Protein AF-F1A4X8-F1 (afdb_monomer)

Organism: Dictyostelium purpureum (NCBI:txid5786)

Structure (mmCIF, N/CA/C/O backbone):
data_AF-F1A4X8-F1
#
_entry.id   AF-F1A4X8-F1
#
loop_
_atom_site.group_PDB
_atom_site.id
_atom_site.type_symbol
_atom_site.label_atom_id
_atom_site.label_alt_id
_atom_site.label_comp_id
_atom_site.label_asym_id
_atom_site.label_entity_id
_atom_site.label_seq_id
_atom_site.pdbx_PDB_ins_code
_atom_site.Cartn_x
_atom_site.Cartn_y
_atom_site.Cartn_z
_atom_site.occupancy
_atom_site.B_iso_or_equiv
_atom_site.auth_seq_id
_atom_site.auth_comp_id
_atom_site.auth_asym_id
_atom_site.auth_atom_id
_atom_site.pdbx_PDB_model_num
ATOM 1 N N . MET A 1 1 ? 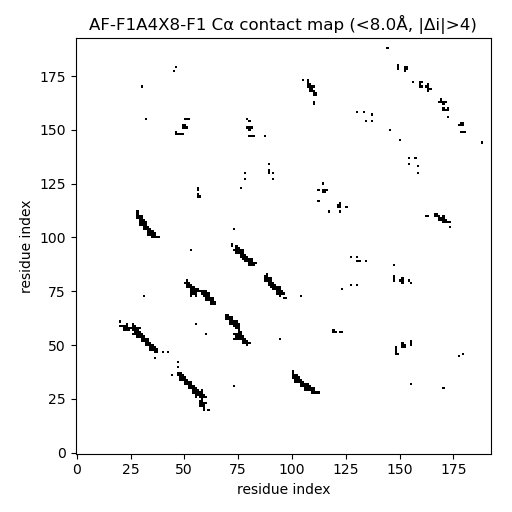-20.031 -41.071 -43.855 1.00 39.56 1 MET A N 1
ATOM 2 C CA . MET A 1 1 ? -18.589 -40.733 -43.807 1.00 39.56 1 MET A CA 1
ATOM 3 C C . MET A 1 1 ? -18.421 -39.437 -44.591 1.00 39.56 1 MET A C 1
ATOM 5 O O . MET A 1 1 ? -18.892 -39.411 -45.712 1.00 39.56 1 MET A O 1
ATOM 9 N N . GLY A 1 2 ? -17.893 -38.325 -44.091 1.00 37.19 2 GLY A N 1
ATOM 10 C CA . GLY A 1 2 ? -17.304 -38.017 -42.794 1.00 37.19 2 GLY A CA 1
ATOM 11 C C . GLY A 1 2 ? -17.462 -36.522 -42.481 1.00 37.19 2 GLY A C 1
ATOM 12 O O . GLY A 1 2 ? -17.733 -35.714 -43.367 1.00 37.19 2 GLY A O 1
ATOM 13 N N . CYS A 1 3 ? -17.336 -36.195 -41.197 1.00 32.25 3 CYS A N 1
ATOM 14 C CA . CYS A 1 3 ? -17.294 -34.837 -40.674 1.00 32.25 3 CYS A CA 1
ATOM 15 C C . CYS A 1 3 ? -16.085 -34.064 -41.217 1.00 32.25 3 CYS A C 1
ATOM 17 O O . CYS A 1 3 ? -14.983 -34.605 -41.272 1.00 32.25 3 CYS A O 1
ATOM 19 N N . SER A 1 4 ? -16.265 -32.771 -41.471 1.00 35.88 4 SER A N 1
ATOM 20 C CA . SER A 1 4 ? -15.205 -31.788 -41.255 1.00 35.88 4 SER A CA 1
ATOM 21 C C . SER A 1 4 ? -15.842 -30.517 -40.707 1.00 35.88 4 SER A C 1
ATOM 23 O O . SER A 1 4 ? -16.569 -29.814 -41.403 1.00 35.88 4 SER A O 1
ATOM 25 N N . ILE A 1 5 ? -15.634 -30.295 -39.412 1.00 39.47 5 ILE A N 1
ATOM 26 C CA . ILE A 1 5 ? -15.924 -29.039 -38.729 1.00 39.47 5 ILE A CA 1
ATOM 27 C C . ILE A 1 5 ? -14.615 -28.259 -38.801 1.00 39.47 5 ILE A C 1
ATOM 29 O O . ILE A 1 5 ? -13.649 -28.617 -38.128 1.00 39.47 5 ILE A O 1
ATOM 33 N N . SER A 1 6 ? -14.558 -27.230 -39.643 1.00 42.34 6 SER A N 1
ATOM 34 C CA . SER A 1 6 ? -13.449 -26.278 -39.640 1.00 42.34 6 SER A CA 1
ATOM 35 C C . SER A 1 6 ? -13.623 -25.323 -38.461 1.00 42.34 6 SER A C 1
ATOM 37 O O . SER A 1 6 ? -14.590 -24.565 -38.389 1.00 42.34 6 SER A O 1
ATOM 39 N N . SER A 1 7 ? -12.693 -25.412 -37.523 1.00 41.34 7 SER A N 1
ATOM 40 C CA . SER A 1 7 ? -12.651 -24.698 -36.256 1.00 41.34 7 SER A CA 1
ATOM 41 C C . SER A 1 7 ? -11.840 -23.393 -36.341 1.00 41.34 7 SER A C 1
ATOM 43 O O . SER A 1 7 ? -10.749 -23.420 -36.901 1.00 41.34 7 SER A O 1
ATOM 45 N N . VAL A 1 8 ? -12.330 -22.357 -35.633 1.00 37.66 8 VAL A N 1
ATOM 46 C CA . VAL A 1 8 ? -11.643 -21.157 -35.065 1.00 37.66 8 VAL A CA 1
ATOM 47 C C . VAL A 1 8 ? -11.075 -20.159 -36.106 1.00 37.66 8 VAL A C 1
ATOM 49 O O . VAL A 1 8 ? -10.430 -20.549 -37.062 1.00 37.66 8 VAL A O 1
ATOM 52 N N . SER A 1 9 ? -11.282 -18.839 -36.026 1.00 34.50 9 SER A N 1
ATOM 53 C CA . SER A 1 9 ? -11.231 -17.974 -34.841 1.00 34.50 9 SER A CA 1
ATOM 54 C C . SER A 1 9 ? -12.085 -16.701 -34.980 1.00 34.50 9 SER A C 1
ATOM 56 O O . SER A 1 9 ? -12.084 -16.105 -36.058 1.00 34.50 9 SER A O 1
ATOM 58 N N . PRO A 1 10 ? -12.768 -16.232 -33.915 1.00 37.81 10 PRO A N 1
ATOM 59 C CA . PRO A 1 10 ? -13.271 -14.866 -33.857 1.00 37.81 10 PRO A CA 1
ATOM 60 C C . PRO A 1 10 ? -12.080 -13.910 -33.750 1.00 37.81 10 PRO A C 1
ATOM 62 O O . PRO A 1 10 ? -11.275 -13.991 -32.821 1.00 37.81 10 PRO A O 1
ATOM 65 N N . ALA A 1 11 ? -11.954 -13.030 -34.737 1.00 40.38 11 ALA A N 1
ATOM 66 C CA . ALA A 1 11 ? -10.938 -11.998 -34.769 1.00 40.38 11 ALA A CA 1
ATOM 67 C C . ALA A 1 11 ? -11.042 -11.097 -33.528 1.00 40.38 11 ALA A C 1
ATOM 69 O O . ALA A 1 11 ? -12.085 -10.505 -33.270 1.00 40.38 11 ALA A O 1
ATOM 70 N N . PHE A 1 12 ? -9.924 -11.056 -32.803 1.00 34.75 12 PHE A N 1
ATOM 71 C CA . PHE A 1 12 ? -9.356 -9.918 -32.092 1.00 34.75 12 PHE A CA 1
ATOM 72 C C . PHE A 1 12 ? -10.319 -9.076 -31.248 1.00 34.75 12 PHE A C 1
ATOM 74 O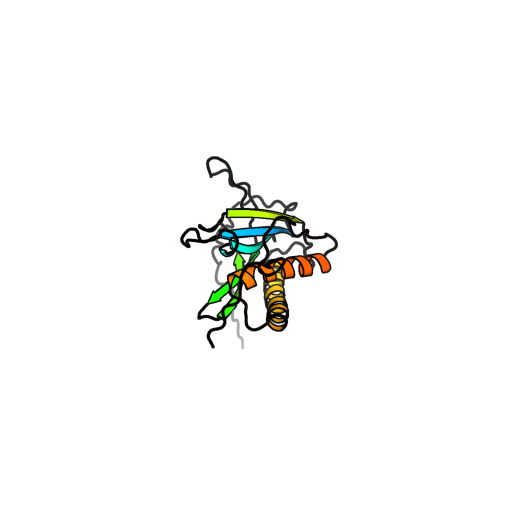 O . PHE A 1 12 ? -11.007 -8.185 -31.734 1.00 34.75 12 PHE A O 1
ATOM 81 N N . PHE A 1 13 ? -10.226 -9.277 -29.930 1.00 31.42 13 PHE A N 1
ATOM 82 C CA . PHE A 1 13 ? -10.271 -8.156 -28.999 1.00 31.42 13 PHE A CA 1
ATOM 83 C C . PHE A 1 13 ? -9.365 -7.061 -29.569 1.00 31.42 13 PHE A C 1
ATOM 85 O O . PHE A 1 13 ? -8.154 -7.272 -29.664 1.00 31.42 13 PHE A O 1
ATOM 92 N N . GLU A 1 14 ? -9.935 -5.937 -29.999 1.00 34.00 14 GLU A N 1
ATOM 93 C CA . GLU A 1 14 ? -9.144 -4.731 -30.204 1.00 34.00 14 GLU A CA 1
ATOM 94 C C . GLU A 1 14 ? -8.482 -4.440 -28.861 1.00 34.00 14 GLU A C 1
ATOM 96 O O . GLU A 1 14 ? -9.133 -4.118 -27.866 1.00 34.00 14 GLU A O 1
ATOM 101 N N . THR A 1 15 ? -7.180 -4.701 -28.810 1.00 38.06 15 THR A N 1
ATOM 102 C CA . THR A 1 15 ? -6.324 -4.327 -27.702 1.00 38.06 15 THR A CA 1
ATOM 103 C C . THR A 1 15 ? -6.442 -2.825 -27.572 1.00 38.06 15 THR A C 1
ATOM 105 O O . THR A 1 15 ? -5.914 -2.097 -28.410 1.00 38.06 15 THR A O 1
ATOM 108 N N . THR A 1 16 ? -7.142 -2.362 -26.540 1.00 33.28 16 THR A N 1
ATOM 109 C CA . THR A 1 16 ? -6.956 -1.010 -26.029 1.00 33.28 16 THR A CA 1
ATOM 110 C C . THR A 1 16 ? -5.450 -0.833 -25.871 1.00 33.28 16 THR A C 1
ATOM 112 O O . THR A 1 16 ? -4.841 -1.557 -25.079 1.00 33.28 16 THR A O 1
ATOM 115 N N . GLU A 1 17 ? -4.832 0.014 -26.699 1.00 31.20 17 GLU A N 1
ATOM 116 C CA . GLU A 1 17 ? -3.393 0.248 -26.628 1.00 31.20 17 GLU A CA 1
ATOM 117 C C . GLU A 1 17 ? -3.061 0.636 -25.188 1.00 31.20 17 GLU A C 1
ATOM 119 O O . GLU A 1 17 ? -3.637 1.579 -24.636 1.00 31.20 17 GLU A O 1
ATOM 124 N N . CYS A 1 18 ? -2.181 -0.147 -24.553 1.00 32.81 18 CYS A N 1
ATOM 125 C CA . CYS A 1 18 ? -1.627 0.237 -23.265 1.00 32.81 18 CYS A CA 1
ATOM 126 C C . CYS A 1 18 ? -1.051 1.645 -23.437 1.00 32.81 18 CYS A C 1
ATOM 128 O O . CYS A 1 18 ? -0.320 1.865 -24.409 1.00 32.81 18 CYS A O 1
ATOM 130 N N . PRO A 1 19 ? -1.346 2.592 -22.529 1.00 36.84 19 PRO A N 1
ATOM 131 C CA . PRO A 1 19 ? -0.685 3.882 -22.573 1.00 36.84 19 PRO A CA 1
ATOM 132 C C . PRO A 1 19 ? 0.822 3.635 -22.632 1.00 36.84 19 PRO A C 1
ATOM 134 O O . PRO A 1 19 ? 1.336 2.754 -21.940 1.00 36.84 19 PRO A O 1
ATOM 137 N N . SER A 1 20 ? 1.514 4.395 -23.480 1.00 38.28 20 SER A N 1
ATOM 138 C CA . SER A 1 20 ? 2.969 4.403 -23.634 1.00 38.28 20 SER A CA 1
ATOM 139 C C . SER A 1 20 ? 3.635 4.965 -22.371 1.00 38.28 20 SER A C 1
ATOM 141 O O . SER A 1 20 ? 4.317 5.986 -22.402 1.00 38.28 20 SER A O 1
ATOM 143 N N . ALA A 1 21 ? 3.362 4.356 -21.220 1.00 50.91 21 ALA A N 1
ATOM 144 C CA . ALA A 1 21 ? 4.064 4.612 -19.986 1.00 50.91 21 ALA A CA 1
ATOM 145 C C . ALA A 1 21 ? 5.467 4.032 -20.159 1.00 50.91 21 ALA A C 1
ATOM 147 O O . ALA A 1 21 ? 5.636 2.873 -20.539 1.00 50.91 21 ALA A O 1
ATOM 148 N N . VAL A 1 22 ? 6.482 4.861 -19.932 1.00 54.34 22 VAL A N 1
ATOM 149 C CA . VAL A 1 22 ? 7.870 4.406 -19.890 1.00 54.34 22 VAL A CA 1
ATOM 150 C C . VAL A 1 22 ? 7.977 3.413 -18.737 1.00 54.34 22 VAL A C 1
ATOM 152 O O . VAL A 1 22 ? 7.963 3.817 -17.577 1.00 54.34 22 VAL A O 1
ATOM 155 N N . ILE A 1 23 ? 8.049 2.122 -19.062 1.00 66.00 23 ILE A N 1
ATOM 156 C CA . ILE A 1 23 ? 8.332 1.063 -18.095 1.00 66.00 23 ILE A CA 1
ATOM 157 C C . ILE A 1 23 ? 9.745 1.304 -17.568 1.00 66.00 23 ILE A C 1
ATOM 159 O O . ILE A 1 23 ? 10.721 1.209 -18.317 1.00 66.00 23 ILE A O 1
ATOM 163 N N . ASN A 1 24 ? 9.860 1.641 -16.286 1.00 75.12 24 ASN A N 1
ATOM 164 C CA . ASN A 1 24 ? 11.138 1.723 -15.600 1.00 75.12 24 ASN A CA 1
ATOM 165 C C . ASN A 1 24 ? 11.304 0.508 -14.681 1.00 75.12 24 ASN A C 1
ATOM 167 O O . ASN A 1 24 ? 10.866 0.525 -13.533 1.00 75.12 24 ASN A O 1
ATOM 171 N N . ASN A 1 25 ? 12.004 -0.516 -15.171 1.00 79.94 25 ASN A N 1
ATOM 172 C CA . ASN A 1 25 ? 12.283 -1.750 -14.424 1.00 79.94 25 ASN A CA 1
ATOM 173 C C . ASN A 1 25 ? 13.004 -1.506 -13.080 1.00 79.94 25 ASN A C 1
ATOM 175 O O . ASN A 1 25 ? 12.943 -2.345 -12.185 1.00 79.94 25 ASN A O 1
ATOM 179 N N . GLU A 1 26 ? 13.677 -0.365 -12.892 1.00 84.75 26 GLU A N 1
ATOM 180 C CA . GLU A 1 26 ? 14.279 -0.022 -11.597 1.00 84.75 26 GLU A CA 1
ATOM 181 C C . GLU A 1 26 ? 13.223 0.233 -10.517 1.00 84.75 26 GLU A C 1
ATOM 183 O O . GLU A 1 26 ? 13.498 -0.019 -9.344 1.00 84.75 26 GLU A O 1
ATOM 188 N N . LYS A 1 27 ? 12.018 0.663 -10.908 1.00 85.50 27 LYS A N 1
ATOM 189 C CA . LYS A 1 27 ? 10.889 0.935 -10.008 1.00 85.50 27 LYS A CA 1
ATOM 190 C C . LYS A 1 27 ? 9.990 -0.273 -9.770 1.00 85.50 27 LYS A C 1
ATOM 192 O O . LYS A 1 27 ? 9.184 -0.256 -8.847 1.00 85.50 27 LYS A O 1
ATOM 197 N N . GLU A 1 28 ? 10.120 -1.321 -10.584 1.00 90.00 28 GLU A N 1
ATOM 198 C CA . GLU A 1 28 ? 9.370 -2.566 -10.411 1.00 90.00 28 GLU A CA 1
ATOM 199 C C . GLU A 1 28 ? 9.620 -3.134 -9.006 1.00 90.00 28 GLU A C 1
ATOM 201 O O . GLU A 1 28 ? 10.740 -3.528 -8.702 1.00 90.00 28 GLU A O 1
ATOM 206 N N . GLY A 1 29 ? 8.592 -3.191 -8.164 1.00 90.19 29 GLY A N 1
ATOM 207 C CA . GLY A 1 29 ? 8.637 -3.652 -6.778 1.00 90.19 29 GLY A CA 1
ATOM 208 C C . GLY A 1 29 ? 8.761 -2.553 -5.735 1.00 90.19 29 GLY A C 1
ATOM 209 O O . GLY A 1 29 ? 8.742 -2.865 -4.544 1.00 90.19 29 GLY A O 1
ATOM 210 N N . ASP A 1 30 ? 8.872 -1.286 -6.134 1.00 93.62 30 ASP A N 1
ATOM 211 C CA . ASP A 1 30 ? 8.853 -0.181 -5.182 1.00 93.62 30 ASP A CA 1
ATOM 212 C C . ASP A 1 30 ? 7.527 -0.158 -4.417 1.00 93.62 30 ASP A C 1
ATOM 214 O O . ASP A 1 30 ? 6.441 -0.315 -4.984 1.00 93.62 30 ASP A O 1
ATOM 218 N N . VAL A 1 31 ? 7.628 0.050 -3.105 1.00 94.25 31 VAL A N 1
ATOM 219 C CA . VAL A 1 31 ? 6.484 0.091 -2.197 1.00 94.25 31 VAL A CA 1
ATOM 220 C C . VAL A 1 31 ? 6.331 1.493 -1.639 1.00 94.25 31 VAL A C 1
ATOM 222 O O . VAL A 1 31 ? 7.239 2.037 -1.009 1.00 94.25 31 VAL A O 1
ATOM 225 N N . TYR A 1 32 ? 5.145 2.056 -1.811 1.00 95.00 32 TYR A N 1
ATOM 226 C CA . TYR A 1 32 ? 4.798 3.400 -1.386 1.00 95.00 32 TYR A CA 1
ATOM 227 C C . TYR A 1 32 ? 3.685 3.354 -0.344 1.00 95.00 32 TYR A C 1
ATOM 229 O O . TYR A 1 32 ? 2.692 2.648 -0.507 1.00 95.00 32 TYR A O 1
ATOM 237 N N . LEU A 1 33 ? 3.821 4.150 0.711 1.00 94.25 33 LEU A N 1
ATOM 238 C CA . LEU A 1 33 ? 2.714 4.484 1.600 1.00 94.25 33 LEU A CA 1
ATOM 239 C C . LEU A 1 33 ? 2.037 5.744 1.073 1.00 94.25 33 LEU A C 1
ATOM 241 O O . LEU A 1 33 ? 2.682 6.791 1.005 1.00 94.25 33 LEU A O 1
ATOM 245 N N . MET A 1 34 ? 0.754 5.655 0.742 1.00 93.56 34 MET A N 1
ATOM 246 C CA . MET A 1 34 ? -0.060 6.812 0.371 1.00 93.56 34 MET A CA 1
ATOM 247 C C . MET A 1 34 ? -0.849 7.297 1.575 1.00 93.56 34 MET A C 1
ATOM 249 O O . MET A 1 34 ? -1.446 6.494 2.296 1.00 93.56 34 MET A O 1
ATOM 253 N N . VAL A 1 35 ? -0.901 8.614 1.736 1.00 91.31 35 VAL A N 1
ATOM 254 C CA . VAL A 1 35 ? -1.690 9.286 2.762 1.00 91.31 35 VAL A CA 1
ATOM 255 C C . VAL A 1 35 ? -2.791 10.090 2.090 1.00 91.31 35 VAL A C 1
ATOM 257 O O . VAL A 1 35 ? -2.525 11.000 1.300 1.00 91.31 35 VAL A O 1
ATOM 260 N N . TYR A 1 36 ? -4.026 9.764 2.444 1.00 88.38 36 TYR A N 1
ATOM 261 C CA . TYR A 1 36 ? -5.218 10.511 2.074 1.00 88.38 36 TYR A CA 1
ATOM 262 C C . TYR A 1 36 ? -5.797 11.180 3.315 1.00 88.38 36 TYR A C 1
ATOM 264 O O . TYR A 1 36 ? -5.691 10.605 4.392 1.00 88.38 36 TYR A O 1
ATOM 272 N N . ALA A 1 37 ? -6.448 12.333 3.193 1.00 83.31 37 ALA A N 1
ATOM 273 C CA . ALA A 1 37 ? -7.295 12.844 4.270 1.00 83.31 37 ALA A CA 1
ATOM 274 C C . ALA A 1 37 ? -8.571 13.472 3.730 1.00 83.31 37 ALA A C 1
ATOM 276 O O . ALA A 1 37 ? -8.568 14.121 2.682 1.00 83.31 37 ALA A O 1
ATOM 277 N N . ASP A 1 38 ? -9.649 13.301 4.486 1.00 71.25 38 ASP A N 1
ATOM 278 C CA . ASP A 1 38 ? -10.909 13.971 4.203 1.00 71.25 38 ASP A CA 1
ATOM 279 C C . ASP A 1 38 ? -10.870 15.396 4.765 1.00 71.25 38 ASP A C 1
ATOM 281 O O . ASP A 1 38 ? -10.971 15.616 5.972 1.00 71.25 38 ASP A O 1
ATOM 285 N N . THR A 1 39 ? -10.704 16.375 3.877 1.00 62.84 39 THR A N 1
ATOM 286 C CA . THR A 1 39 ? -10.638 17.799 4.230 1.00 62.84 39 THR A CA 1
ATOM 287 C C . THR A 1 39 ? -11.984 18.381 4.662 1.00 62.84 39 THR A C 1
ATOM 289 O O . THR A 1 39 ? -12.027 19.520 5.125 1.00 62.84 39 THR A O 1
ATOM 292 N N . ASN A 1 40 ? -13.082 17.628 4.535 1.00 62.41 40 ASN A N 1
ATOM 293 C CA . ASN A 1 40 ? -14.423 18.103 4.878 1.00 62.41 40 ASN A CA 1
ATOM 294 C C . ASN A 1 40 ? -14.788 17.883 6.353 1.00 62.41 40 ASN A C 1
ATOM 296 O O . ASN A 1 40 ? -15.857 18.315 6.790 1.00 62.41 40 ASN A O 1
ATOM 300 N N . LEU A 1 41 ? -13.933 17.217 7.133 1.00 57.06 41 LEU A N 1
ATOM 301 C CA . LEU A 1 41 ? -14.187 16.949 8.544 1.00 57.06 41 LEU A CA 1
ATOM 302 C C . LEU A 1 41 ? -13.484 17.997 9.430 1.00 57.06 41 LEU A C 1
ATOM 304 O O . LEU A 1 41 ? -12.267 18.154 9.354 1.00 57.06 41 LEU A O 1
ATOM 308 N N . PRO A 1 42 ? -14.195 18.710 10.323 1.00 46.50 42 PRO A N 1
ATOM 309 C CA . PRO A 1 42 ? -13.550 19.548 11.332 1.00 46.50 42 PRO A CA 1
ATOM 310 C C . PRO A 1 42 ? -12.923 18.667 12.429 1.00 46.50 42 PRO A C 1
ATOM 312 O O . PRO A 1 42 ? -13.603 17.810 12.992 1.00 46.50 42 PRO A O 1
ATOM 315 N N . GLY A 1 43 ? -11.638 18.856 12.751 1.00 58.41 43 GLY A N 1
ATOM 316 C CA . GLY A 1 43 ? -10.963 18.097 13.815 1.00 58.41 43 GLY A CA 1
ATOM 317 C C . GLY A 1 43 ? -9.447 17.967 13.647 1.00 58.41 43 GLY A C 1
ATOM 318 O O . GLY A 1 43 ? -8.854 18.603 12.779 1.00 58.41 43 GLY A O 1
ATOM 319 N N . ASP A 1 44 ? -8.820 17.151 14.503 1.00 61.81 44 ASP A N 1
ATOM 320 C CA . ASP A 1 44 ? -7.394 16.824 14.400 1.00 61.81 44 ASP A CA 1
ATOM 321 C C . ASP A 1 44 ? -7.116 16.093 13.079 1.00 61.81 44 ASP A C 1
ATOM 323 O O . ASP A 1 44 ? -7.547 14.958 12.857 1.00 61.81 44 ASP A O 1
ATOM 327 N N . THR A 1 45 ? -6.373 16.773 12.208 1.00 63.69 45 THR A N 1
ATOM 328 C CA . THR A 1 45 ? -6.017 16.332 10.854 1.00 63.69 45 THR A CA 1
ATOM 329 C C . THR A 1 45 ? -5.400 14.934 10.791 1.00 63.69 45 THR A C 1
ATOM 331 O O . THR A 1 45 ? -5.517 14.280 9.760 1.00 63.69 45 THR A O 1
ATOM 334 N N . LYS A 1 46 ? -4.769 14.439 11.868 1.00 68.62 46 LYS A N 1
ATOM 335 C CA . LYS A 1 46 ? -4.073 13.139 11.867 1.00 68.62 46 LYS A CA 1
ATOM 336 C C . LYS A 1 46 ? -5.012 11.938 11.960 1.00 68.62 46 LYS A C 1
ATOM 338 O O . LYS A 1 46 ? -4.772 10.927 11.308 1.00 68.62 46 LYS A O 1
ATOM 343 N N . LEU A 1 47 ? -6.101 12.044 12.723 1.00 68.69 47 LEU A N 1
ATOM 344 C CA . LEU A 1 47 ? -7.116 10.983 12.838 1.00 68.69 47 LEU A CA 1
ATOM 345 C C . LEU A 1 47 ? -8.012 10.880 11.596 1.00 68.69 47 LEU A C 1
ATOM 347 O O . LEU A 1 47 ? -8.705 9.882 11.411 1.00 68.69 47 LEU A O 1
ATOM 351 N N . GLN A 1 48 ? -8.003 11.914 10.757 1.00 74.62 48 GLN A N 1
ATOM 352 C CA . GLN A 1 48 ? -8.740 11.971 9.495 1.00 74.62 48 GLN A CA 1
ATOM 353 C C . GLN A 1 48 ? -7.942 11.404 8.320 1.00 74.62 48 GLN A C 1
ATOM 355 O O . GLN A 1 48 ? -8.466 11.316 7.205 1.00 74.62 48 GLN A O 1
ATOM 360 N N . GLN A 1 49 ? -6.680 11.040 8.556 1.00 84.31 49 GLN A N 1
ATOM 361 C CA . GLN A 1 49 ? -5.881 10.388 7.543 1.00 84.31 49 GLN A CA 1
ATOM 362 C C . GLN A 1 49 ? -6.358 8.950 7.317 1.00 84.31 49 GLN A C 1
ATOM 364 O O . GLN A 1 49 ? -6.928 8.303 8.192 1.00 84.31 49 GLN A O 1
A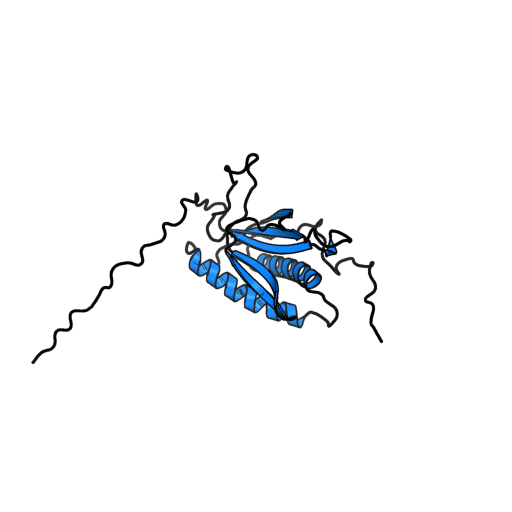TOM 369 N N . ASN A 1 50 ? -6.150 8.471 6.099 1.00 87.19 50 ASN A N 1
ATOM 370 C CA . ASN A 1 50 ? -6.320 7.087 5.700 1.00 87.19 50 ASN A CA 1
ATOM 371 C C . ASN A 1 50 ? -5.092 6.676 4.905 1.00 87.19 50 ASN A C 1
ATOM 373 O O . ASN A 1 50 ? -4.601 7.429 4.057 1.00 87.19 50 ASN A O 1
ATOM 377 N N . TYR A 1 51 ? -4.612 5.471 5.173 1.00 91.56 51 TYR A N 1
ATOM 378 C CA . TYR A 1 51 ? -3.401 4.944 4.571 1.00 91.56 51 TYR A CA 1
ATOM 379 C C . TYR A 1 51 ? -3.719 3.820 3.591 1.00 91.56 51 TYR A C 1
ATOM 381 O O . TYR A 1 51 ? -4.613 2.995 3.811 1.00 91.56 51 TYR A O 1
ATOM 389 N N . SER A 1 52 ? -2.959 3.803 2.501 1.00 94.19 52 SER A N 1
ATOM 390 C CA . SER A 1 52 ? -2.913 2.688 1.560 1.00 94.19 52 SER A CA 1
ATOM 391 C C . SER A 1 52 ? -1.475 2.362 1.204 1.00 94.19 52 SER A C 1
ATOM 393 O O . SER A 1 52 ? -0.593 3.216 1.316 1.00 94.19 52 SER A O 1
ATOM 395 N N . ILE A 1 53 ? -1.256 1.140 0.740 1.00 95.94 53 ILE A N 1
ATOM 396 C CA . ILE A 1 53 ? 0.024 0.700 0.201 1.00 95.94 53 ILE A CA 1
ATOM 397 C C . ILE A 1 53 ? -0.109 0.575 -1.307 1.00 95.94 53 ILE A C 1
ATOM 399 O O . ILE A 1 53 ? -1.007 -0.117 -1.773 1.00 95.94 53 ILE A O 1
ATOM 403 N N . VAL A 1 54 ? 0.784 1.209 -2.059 1.00 96.12 54 VAL A N 1
ATOM 404 C CA . VAL A 1 54 ? 0.908 1.019 -3.508 1.00 96.12 54 VAL A CA 1
ATOM 405 C C . VAL A 1 54 ? 2.187 0.246 -3.787 1.00 96.12 54 VAL A C 1
ATOM 407 O O . VAL A 1 54 ? 3.248 0.618 -3.294 1.00 96.12 54 VAL A O 1
ATOM 410 N N . ILE A 1 55 ? 2.083 -0.827 -4.565 1.00 94.94 55 ILE A N 1
ATOM 411 C CA . ILE A 1 55 ? 3.223 -1.621 -5.031 1.00 94.94 55 ILE A CA 1
ATOM 412 C C . ILE A 1 55 ? 3.3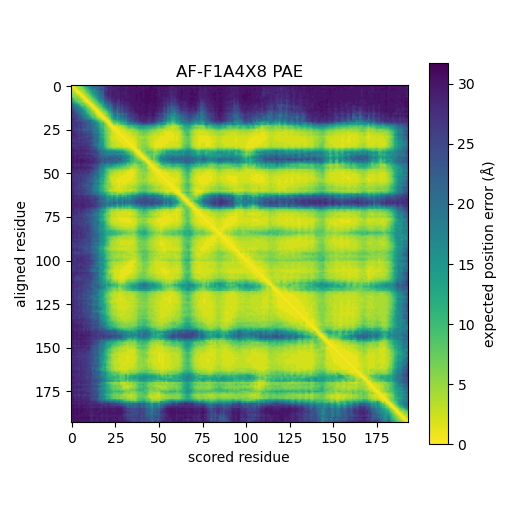13 -1.465 -6.544 1.00 94.94 55 ILE A C 1
ATOM 414 O O . ILE A 1 55 ? 2.371 -1.825 -7.256 1.00 94.94 55 ILE A O 1
ATOM 418 N N . ASP A 1 56 ? 4.437 -0.949 -7.032 1.00 94.00 56 ASP A N 1
ATOM 419 C CA . ASP A 1 56 ? 4.664 -0.758 -8.461 1.00 94.00 56 ASP A CA 1
ATOM 420 C C . ASP A 1 56 ? 5.050 -2.075 -9.138 1.00 94.00 56 ASP A C 1
ATOM 422 O O . ASP A 1 56 ? 6.217 -2.422 -9.259 1.00 94.00 56 ASP A O 1
ATOM 426 N N . VAL A 1 57 ? 4.057 -2.842 -9.576 1.00 92.25 57 VAL A N 1
ATOM 427 C CA . VAL A 1 57 ? 4.272 -4.181 -10.150 1.00 92.25 57 VAL A CA 1
ATOM 428 C C . VAL A 1 57 ? 4.895 -4.182 -11.549 1.00 92.25 57 VAL A C 1
ATOM 430 O O . VAL A 1 57 ? 5.264 -5.244 -12.041 1.00 92.25 57 VAL A O 1
ATOM 433 N N . ALA A 1 58 ? 4.964 -3.028 -12.216 1.00 90.12 58 ALA A N 1
ATOM 434 C CA . ALA A 1 58 ? 5.351 -2.926 -13.624 1.00 90.12 58 ALA A CA 1
ATOM 435 C C . ALA A 1 58 ? 6.352 -1.794 -13.909 1.00 90.12 58 ALA A C 1
ATOM 437 O O . ALA A 1 58 ? 6.661 -1.534 -15.068 1.00 90.12 58 ALA A O 1
ATOM 438 N N . GLY A 1 59 ? 6.851 -1.102 -12.882 1.00 88.12 59 GLY A N 1
ATOM 439 C CA . GLY A 1 59 ? 7.733 0.052 -13.047 1.00 88.12 59 GLY A CA 1
ATOM 440 C C . GLY A 1 59 ? 7.045 1.262 -13.687 1.00 88.12 59 GLY A C 1
ATOM 441 O O . GLY A 1 59 ? 7.686 2.031 -14.403 1.00 88.12 59 GLY A O 1
ATOM 442 N N . GLU A 1 60 ? 5.735 1.407 -13.488 1.00 88.38 60 GLU A N 1
ATOM 443 C CA . GLU A 1 60 ? 4.890 2.403 -14.153 1.00 88.38 60 GLU A CA 1
ATOM 444 C C . GLU A 1 60 ? 4.821 3.739 -13.404 1.00 88.38 60 GLU A C 1
ATOM 446 O O . GLU A 1 60 ? 4.218 4.687 -13.910 1.00 88.38 60 GLU A O 1
ATOM 451 N N . SER A 1 61 ? 5.392 3.855 -12.202 1.00 88.62 61 SER A N 1
ATOM 452 C CA . SER A 1 61 ? 5.359 5.108 -11.441 1.00 88.62 61 SER A CA 1
ATOM 453 C C . SER A 1 61 ? 6.077 6.218 -12.207 1.00 88.62 61 SER A C 1
ATOM 455 O O . SER A 1 61 ? 7.251 6.095 -12.577 1.00 88.62 61 SER A O 1
ATOM 457 N N . ILE A 1 62 ? 5.401 7.344 -12.419 1.00 83.62 62 ILE A N 1
ATOM 458 C CA . ILE A 1 62 ? 5.891 8.446 -13.260 1.00 83.62 62 ILE A CA 1
ATOM 459 C C . ILE A 1 62 ? 6.089 9.723 -12.453 1.00 83.62 62 ILE A C 1
ATOM 461 O O . ILE A 1 62 ? 5.392 9.972 -11.475 1.00 83.62 62 ILE A O 1
ATOM 465 N N . ASN A 1 63 ? 7.019 10.559 -12.908 1.00 72.56 63 ASN A N 1
ATOM 466 C CA . ASN A 1 63 ? 6.936 11.990 -12.640 1.00 72.56 63 ASN A CA 1
ATOM 467 C C . ASN A 1 63 ? 5.939 12.535 -13.661 1.00 72.56 63 ASN A C 1
ATOM 469 O O . ASN A 1 63 ? 6.199 12.441 -14.860 1.00 72.56 63 ASN A O 1
ATOM 473 N N . ASP A 1 64 ? 4.778 13.003 -13.219 1.00 61.09 64 ASP A N 1
ATOM 474 C CA . ASP A 1 64 ? 3.783 13.549 -14.132 1.00 61.09 64 ASP A CA 1
ATOM 475 C C . ASP A 1 64 ? 4.288 14.884 -14.680 1.00 61.09 64 ASP A C 1
ATOM 477 O O . ASP A 1 64 ? 4.227 15.895 -13.996 1.00 61.09 64 ASP A O 1
ATOM 481 N N . HIS A 1 65 ? 4.829 14.897 -15.894 1.00 51.94 65 HIS A N 1
ATOM 482 C CA . HIS A 1 65 ? 5.339 16.116 -16.520 1.00 51.94 65 HIS A CA 1
ATOM 483 C C . HIS A 1 65 ? 4.227 17.058 -17.030 1.00 51.94 65 HIS A C 1
ATOM 485 O O . HIS A 1 65 ? 4.546 18.188 -17.399 1.00 51.94 65 HIS A O 1
ATOM 491 N N . ASP A 1 66 ? 2.953 16.639 -17.005 1.00 48.28 66 ASP A N 1
ATOM 492 C CA . ASP A 1 66 ? 1.810 17.398 -17.537 1.00 48.28 66 ASP A CA 1
ATOM 493 C C . ASP A 1 66 ? 1.081 18.243 -16.477 1.00 48.28 66 ASP A C 1
ATOM 495 O O . ASP A 1 66 ? 0.254 19.096 -16.809 1.00 48.28 66 ASP A O 1
ATOM 499 N N . THR A 1 67 ? 1.428 18.093 -15.196 1.00 49.66 67 THR A N 1
ATOM 500 C CA . THR A 1 67 ? 1.104 19.100 -14.177 1.00 49.66 67 THR A CA 1
ATOM 501 C C . THR A 1 67 ? 2.242 20.114 -14.117 1.00 49.66 67 THR A C 1
ATOM 503 O O . THR A 1 67 ? 3.413 19.743 -14.095 1.00 49.66 67 THR A O 1
ATOM 506 N N . SER A 1 68 ? 1.923 21.409 -14.090 1.00 43.91 68 SER A N 1
ATOM 507 C CA . SER A 1 68 ? 2.852 22.555 -14.179 1.00 43.91 68 SER A CA 1
ATOM 508 C C . SER A 1 68 ? 3.850 22.712 -13.003 1.00 43.91 68 SER A C 1
ATOM 510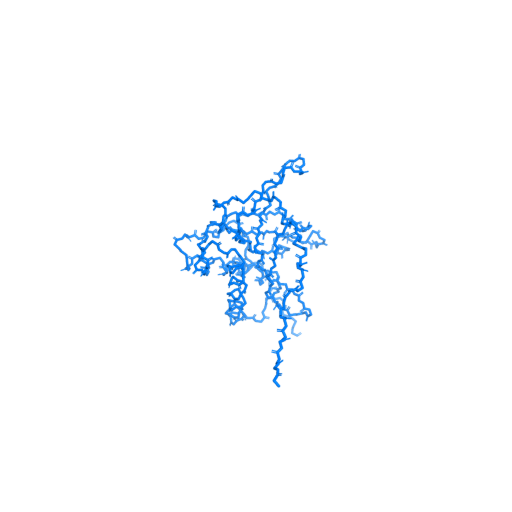 O O . SER A 1 68 ? 4.219 23.826 -12.640 1.00 43.91 68 SER A O 1
ATOM 512 N N . GLY A 1 69 ? 4.273 21.602 -12.394 1.00 52.31 69 GLY A N 1
ATOM 513 C CA . GLY A 1 69 ? 5.247 21.447 -11.311 1.00 52.31 69 GLY A CA 1
ATOM 514 C C . GLY A 1 69 ? 5.615 19.974 -11.049 1.00 52.31 69 GLY A C 1
ATOM 515 O O . GLY A 1 69 ? 5.922 19.624 -9.917 1.00 52.31 69 GLY A O 1
ATOM 516 N N . GLY A 1 70 ? 5.524 19.135 -12.086 1.00 59.44 70 GLY A N 1
ATOM 517 C CA . GLY A 1 70 ? 5.447 17.675 -12.104 1.00 59.44 70 GLY A CA 1
ATOM 518 C C . GLY A 1 70 ? 5.472 16.878 -10.800 1.00 59.44 70 GLY A C 1
ATOM 519 O O . GLY A 1 70 ? 6.530 16.552 -10.261 1.00 59.44 70 GLY A O 1
ATOM 520 N N . ALA A 1 71 ? 4.283 16.499 -10.330 1.00 70.12 71 ALA A N 1
ATOM 521 C CA . ALA A 1 71 ? 4.127 15.644 -9.162 1.00 70.12 71 ALA A CA 1
ATOM 522 C C . ALA A 1 71 ? 4.452 14.178 -9.498 1.00 70.12 71 ALA A C 1
ATOM 524 O O . ALA A 1 71 ? 4.015 13.636 -10.510 1.00 70.12 71 ALA A O 1
ATOM 525 N N . PHE A 1 72 ? 5.202 13.505 -8.628 1.00 83.38 72 PHE A N 1
ATOM 526 C CA . PHE A 1 72 ? 5.373 12.058 -8.717 1.00 83.38 72 PHE A CA 1
ATOM 527 C C . PHE A 1 72 ? 4.048 11.343 -8.427 1.00 83.38 72 PHE A C 1
ATOM 529 O O . PHE A 1 72 ? 3.382 11.637 -7.433 1.00 83.38 72 PHE A O 1
ATOM 536 N N . ILE A 1 73 ? 3.698 10.376 -9.272 1.00 86.75 73 ILE A N 1
ATOM 537 C CA . ILE A 1 73 ? 2.520 9.525 -9.127 1.00 86.75 73 ILE A CA 1
ATOM 538 C C . ILE A 1 73 ? 2.997 8.082 -8.932 1.00 86.75 73 ILE A C 1
ATOM 540 O O . ILE A 1 73 ? 3.436 7.453 -9.902 1.00 86.75 73 ILE A O 1
ATOM 544 N N . PRO A 1 74 ? 2.888 7.535 -7.707 1.00 91.06 74 PRO A N 1
ATOM 545 C CA . PRO A 1 74 ? 3.044 6.104 -7.474 1.00 91.06 74 PRO A CA 1
ATOM 546 C C . PRO A 1 74 ? 1.983 5.340 -8.271 1.00 91.06 74 PRO A C 1
ATOM 548 O O . PRO A 1 74 ? 0.792 5.584 -8.080 1.00 91.06 74 PRO A O 1
ATOM 551 N N . LYS A 1 75 ? 2.382 4.431 -9.161 1.00 91.62 75 LYS A N 1
ATOM 552 C CA . LYS A 1 75 ? 1.460 3.575 -9.924 1.00 91.62 75 LYS A CA 1
ATOM 553 C C . LYS A 1 75 ? 1.635 2.114 -9.538 1.00 91.62 75 LYS A C 1
ATOM 555 O O . LYS A 1 75 ? 2.662 1.735 -8.989 1.00 91.62 75 LYS A O 1
ATOM 560 N N . GLY A 1 76 ? 0.612 1.309 -9.810 1.00 92.88 76 GLY A N 1
ATOM 561 C CA . GLY A 1 76 ? 0.626 -0.131 -9.562 1.00 92.88 76 GLY A CA 1
ATOM 562 C C . GLY A 1 76 ? -0.604 -0.604 -8.799 1.00 92.88 76 GLY A C 1
ATOM 563 O O . GLY A 1 76 ? -1.707 -0.108 -9.026 1.00 92.88 76 GLY A O 1
ATOM 564 N N . VAL A 1 77 ? -0.429 -1.579 -7.909 1.00 94.88 77 VAL A N 1
ATOM 565 C CA . VAL A 1 77 ? -1.519 -2.157 -7.113 1.00 94.88 77 VAL A CA 1
ATOM 566 C C . VAL A 1 77 ? -1.633 -1.421 -5.787 1.00 94.88 77 VAL A C 1
ATOM 568 O O . VAL A 1 77 ? -0.730 -1.491 -4.957 1.00 94.88 77 VAL A O 1
ATOM 571 N N . GLU A 1 78 ? -2.756 -0.744 -5.574 1.00 95.94 78 GLU A N 1
ATOM 572 C CA . GLU A 1 78 ? -3.134 -0.143 -4.300 1.00 95.94 78 GLU A CA 1
ATOM 573 C C . GLU A 1 78 ? -3.909 -1.139 -3.441 1.00 95.94 78 GLU A C 1
ATOM 575 O O . GLU A 1 78 ? -4.896 -1.733 -3.883 1.00 95.94 78 GLU A O 1
ATOM 580 N N . ILE A 1 79 ? -3.487 -1.273 -2.189 1.00 95.06 79 ILE A N 1
ATOM 581 C CA . ILE A 1 79 ? -4.073 -2.135 -1.172 1.00 95.06 79 ILE A CA 1
ATOM 582 C C . ILE A 1 79 ? -4.468 -1.257 0.013 1.00 95.06 79 ILE A C 1
ATOM 584 O O . ILE A 1 79 ? -3.627 -0.578 0.608 1.00 95.06 79 ILE A O 1
ATOM 588 N N . TYR A 1 80 ? -5.749 -1.257 0.370 1.00 92.38 80 TYR A N 1
ATOM 589 C CA . TYR A 1 80 ? -6.273 -0.422 1.453 1.00 92.38 80 TYR A CA 1
ATOM 590 C C . TYR A 1 80 ? -7.514 -1.026 2.096 1.00 92.38 80 TYR A C 1
ATOM 592 O O . TYR A 1 80 ? -8.086 -1.990 1.595 1.00 92.38 80 TYR A O 1
ATOM 600 N N . LEU A 1 81 ? -7.944 -0.449 3.217 1.00 89.62 81 LEU A N 1
ATOM 601 C CA . LEU A 1 81 ? -9.224 -0.788 3.828 1.00 89.62 81 LEU A CA 1
ATOM 602 C C . LEU A 1 81 ? -10.287 0.236 3.451 1.00 89.62 81 LEU A C 1
ATOM 604 O O . LEU A 1 81 ? -10.049 1.440 3.470 1.00 89.62 81 LEU A O 1
ATOM 608 N N . SER A 1 82 ? -11.482 -0.261 3.164 1.00 85.38 82 SER A N 1
ATOM 609 C CA . SER A 1 82 ? -12.677 0.538 2.907 1.00 85.38 82 SER A CA 1
ATOM 610 C C . SER A 1 82 ? -13.806 0.110 3.834 1.00 85.38 82 SER A C 1
ATOM 612 O O . SER A 1 82 ? -13.829 -1.025 4.320 1.00 85.38 82 SER A O 1
ATOM 614 N N . LEU A 1 83 ? -14.756 1.012 4.054 1.00 81.25 83 LEU A N 1
ATOM 615 C CA . LEU A 1 83 ? -16.011 0.714 4.727 1.00 81.25 83 LEU A CA 1
ATOM 616 C C . LEU A 1 83 ? -17.112 0.604 3.669 1.00 81.25 83 LEU A C 1
ATOM 618 O O . LEU A 1 83 ? -17.361 1.567 2.949 1.00 81.25 83 LEU A O 1
ATOM 622 N N . SER A 1 84 ? -17.771 -0.550 3.592 1.00 76.81 84 SER A N 1
ATOM 623 C CA . SER A 1 84 ? -18.949 -0.764 2.742 1.00 76.81 84 SER A CA 1
ATOM 624 C C . SER A 1 84 ? -20.043 -1.394 3.585 1.00 76.81 84 SER A C 1
ATOM 626 O O . SER A 1 84 ? -19.801 -2.408 4.236 1.00 76.81 84 SER A O 1
ATOM 628 N N . ASP A 1 85 ? -21.220 -0.771 3.617 1.00 80.81 85 ASP A N 1
ATOM 629 C CA . ASP A 1 85 ? -22.380 -1.226 4.399 1.00 80.81 85 ASP A CA 1
ATOM 630 C C . ASP A 1 85 ? -22.066 -1.491 5.882 1.00 80.81 85 ASP A C 1
ATOM 632 O O . ASP A 1 85 ? -22.534 -2.450 6.491 1.00 80.81 85 ASP A O 1
ATOM 636 N N . GLY A 1 86 ? -21.213 -0.647 6.475 1.00 74.00 86 GLY A N 1
ATOM 637 C CA . GLY A 1 86 ? -20.779 -0.789 7.869 1.00 74.00 86 GLY A CA 1
ATOM 638 C C . GLY A 1 86 ? -19.759 -1.910 8.109 1.00 74.00 86 GLY A C 1
ATOM 639 O O . GLY A 1 86 ? -19.320 -2.099 9.243 1.00 74.00 86 GLY A O 1
ATOM 640 N N . VAL A 1 87 ? -19.332 -2.619 7.062 1.00 79.75 87 VAL A N 1
ATOM 641 C CA . VAL A 1 87 ? -18.338 -3.693 7.128 1.00 79.75 87 VAL A CA 1
ATOM 642 C C . VAL A 1 87 ? -17.003 -3.213 6.568 1.00 79.75 87 VAL A C 1
ATOM 644 O O . VAL A 1 87 ? -16.921 -2.662 5.470 1.00 79.75 87 VAL A O 1
ATOM 647 N N . VAL A 1 88 ? -15.931 -3.438 7.330 1.00 82.06 88 VAL A N 1
ATOM 648 C CA . VAL A 1 88 ? -14.563 -3.158 6.877 1.00 82.06 88 VAL A CA 1
ATOM 649 C C . VAL A 1 88 ? -14.097 -4.275 5.944 1.00 82.06 88 VAL A C 1
ATOM 651 O O . VAL A 1 88 ? -14.090 -5.455 6.326 1.00 82.06 88 VAL A O 1
ATOM 654 N N . ASN A 1 89 ? -13.670 -3.885 4.745 1.00 85.75 89 ASN A N 1
ATOM 655 C CA . ASN A 1 89 ? -13.194 -4.768 3.684 1.00 85.75 89 ASN A CA 1
ATOM 656 C C . ASN A 1 89 ? -11.833 -4.310 3.162 1.00 85.75 89 ASN A C 1
ATOM 658 O O . ASN A 1 89 ? -11.598 -3.109 3.011 1.00 85.75 89 ASN A O 1
ATOM 662 N N . VAL A 1 90 ? -10.967 -5.272 2.847 1.00 90.62 90 VAL A N 1
ATOM 663 C CA . VAL A 1 90 ? -9.743 -5.014 2.086 1.00 90.62 90 VAL A CA 1
ATOM 664 C C . VAL A 1 90 ? -10.090 -4.810 0.617 1.00 90.62 90 VAL A C 1
ATOM 666 O O . VAL A 1 90 ? -10.876 -5.559 0.044 1.00 90.62 90 VAL A O 1
ATOM 669 N N . GL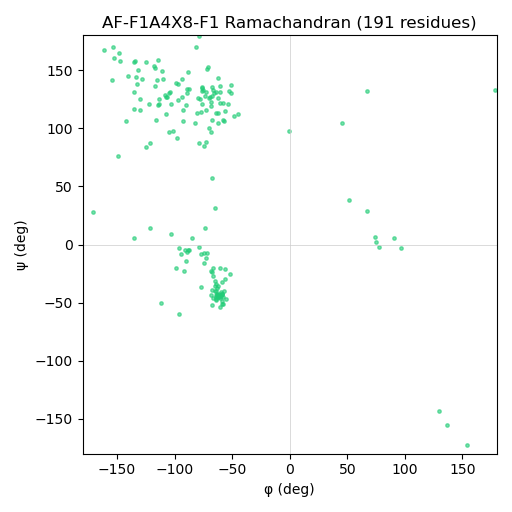N A 1 91 ? -9.523 -3.767 0.029 1.00 92.81 91 GLN A N 1
ATOM 670 C CA . GLN A 1 91 ? -9.656 -3.412 -1.373 1.00 92.81 91 GLN A CA 1
ATOM 671 C C . GLN A 1 91 ? -8.298 -3.521 -2.040 1.00 92.81 91 GLN A C 1
ATOM 673 O O . GLN A 1 91 ? -7.271 -3.179 -1.449 1.00 92.81 91 GLN A O 1
ATOM 678 N N . THR A 1 92 ? -8.320 -4.005 -3.274 1.00 93.25 92 THR A N 1
ATOM 679 C CA . THR A 1 92 ? -7.149 -4.156 -4.132 1.00 93.25 92 THR A CA 1
ATOM 680 C C . THR A 1 92 ? -7.522 -3.655 -5.517 1.00 93.25 92 THR A C 1
ATOM 682 O O . THR A 1 92 ? -8.442 -4.175 -6.150 1.00 93.25 92 THR A O 1
ATOM 685 N N . GLN A 1 93 ? -6.860 -2.598 -5.972 1.00 93.19 93 GLN A N 1
ATOM 686 C CA . GLN A 1 93 ? -7.184 -1.958 -7.245 1.00 93.19 93 GLN A CA 1
ATOM 687 C C . GLN A 1 93 ? -5.943 -1.364 -7.900 1.00 93.19 93 GLN A C 1
ATOM 689 O O . GLN A 1 93 ? -4.915 -1.183 -7.254 1.00 93.19 93 GLN A O 1
ATOM 694 N N . ARG A 1 94 ? -6.048 -1.030 -9.184 1.00 91.62 94 ARG A N 1
ATOM 695 C CA . ARG A 1 94 ? -4.990 -0.320 -9.899 1.00 91.62 94 ARG A CA 1
ATOM 696 C C . ARG A 1 94 ? -4.998 1.164 -9.514 1.00 91.62 94 ARG A C 1
ATOM 698 O O . ARG A 1 94 ? -6.056 1.791 -9.520 1.00 91.62 94 ARG A O 1
ATOM 705 N N . ASN A 1 95 ? -3.832 1.720 -9.190 1.00 90.00 95 ASN A N 1
ATOM 706 C CA . ASN A 1 95 ? -3.643 3.149 -8.949 1.00 90.00 95 ASN A CA 1
ATOM 707 C C . ASN A 1 95 ? -3.087 3.828 -10.197 1.00 90.00 95 ASN A C 1
ATOM 709 O O . ASN A 1 95 ? -1.876 3.893 -10.394 1.00 90.00 95 ASN A O 1
ATOM 713 N N . ASP A 1 96 ? -3.981 4.325 -11.044 1.00 84.38 96 ASP A N 1
ATOM 714 C CA . ASP A 1 96 ? -3.591 4.997 -12.288 1.00 84.38 96 ASP A CA 1
ATOM 715 C C . ASP A 1 96 ? -3.434 6.513 -12.134 1.00 84.38 96 ASP A C 1
ATOM 717 O O . ASP A 1 96 ? -2.730 7.148 -12.921 1.00 84.38 96 ASP A O 1
ATOM 721 N N . HIS A 1 97 ? -4.087 7.091 -11.125 1.00 82.75 97 HIS A N 1
ATOM 722 C CA . HIS A 1 97 ? -4.154 8.526 -10.873 1.00 82.75 97 HIS A CA 1
ATOM 723 C C . HIS A 1 97 ? -4.225 8.817 -9.371 1.00 82.75 97 HIS A C 1
ATOM 725 O O . HIS A 1 97 ? -4.655 7.981 -8.577 1.00 82.75 97 HIS A O 1
ATOM 731 N N . LEU A 1 98 ? -3.832 10.029 -8.975 1.00 83.94 98 LEU A N 1
ATOM 732 C CA . LEU A 1 98 ? -3.983 10.484 -7.594 1.00 83.94 98 LEU A CA 1
ATOM 733 C C . LEU A 1 98 ? -5.459 10.772 -7.291 1.00 83.94 98 LEU A C 1
ATOM 735 O O . LEU A 1 98 ? -6.139 11.477 -8.037 1.00 83.94 98 LEU A O 1
ATOM 739 N N . LYS A 1 99 ? -5.958 10.238 -6.173 1.00 85.12 99 LYS A N 1
ATOM 740 C CA . LYS A 1 99 ? -7.327 10.498 -5.703 1.00 85.12 99 LYS A CA 1
ATOM 741 C C . LYS A 1 99 ? -7.463 11.945 -5.198 1.00 85.12 99 LYS A C 1
ATOM 743 O O . LYS A 1 99 ? -6.499 12.473 -4.651 1.00 85.12 99 LYS A O 1
ATOM 748 N N . PRO A 1 100 ? -8.660 12.563 -5.243 1.00 81.94 100 PRO A N 1
ATOM 749 C CA . PRO A 1 100 ? -8.862 13.944 -4.778 1.00 81.94 100 PRO A CA 1
ATOM 750 C C . PRO A 1 100 ? -8.446 14.220 -3.324 1.00 81.94 100 PRO A C 1
ATOM 752 O O . PRO A 1 100 ? -8.050 15.331 -2.998 1.00 81.94 100 PRO A O 1
ATOM 755 N N . MET A 1 101 ? -8.518 13.212 -2.451 1.00 84.62 101 MET A N 1
ATOM 756 C CA . MET A 1 101 ? -8.135 13.311 -1.033 1.00 84.62 101 MET A CA 1
ATOM 757 C C . MET A 1 101 ? -6.636 13.085 -0.788 1.00 84.62 101 MET A C 1
ATOM 759 O O . MET A 1 101 ? -6.212 12.966 0.360 1.00 84.62 101 MET A O 1
ATOM 763 N N . PHE A 1 102 ? -5.834 12.940 -1.843 1.00 87.81 102 PHE A N 1
ATOM 764 C CA . PHE A 1 102 ? -4.406 12.673 -1.730 1.00 87.81 102 PHE A CA 1
ATOM 765 C C . PHE A 1 102 ? -3.671 13.834 -1.062 1.00 87.81 102 PHE A C 1
ATOM 767 O O . PHE A 1 102 ? -3.827 14.989 -1.451 1.00 87.81 102 PHE A O 1
ATOM 774 N N . GLN A 1 103 ? -2.843 13.513 -0.068 1.00 86.88 103 GLN A N 1
ATOM 775 C CA . GLN A 1 103 ? -2.016 14.493 0.631 1.00 86.88 103 GLN A CA 1
ATOM 776 C C . GLN A 1 103 ? -0.532 14.301 0.351 1.00 86.88 103 GLN A C 1
ATOM 778 O O . GLN A 1 103 ? 0.180 15.262 0.073 1.00 86.88 103 GLN A O 1
ATOM 783 N N . SER A 1 104 ? -0.040 13.072 0.500 1.00 88.44 104 SER A N 1
ATOM 784 C CA . SER A 1 104 ? 1.387 12.784 0.382 1.00 88.44 104 SER A CA 1
ATOM 785 C C . SER A 1 104 ? 1.643 11.302 0.149 1.00 88.44 104 SER A C 1
ATOM 787 O O . SER A 1 104 ? 0.761 10.461 0.331 1.00 88.44 104 SER A O 1
ATOM 789 N N . TYR A 1 105 ? 2.880 10.990 -0.223 1.00 91.44 105 TYR A N 1
ATOM 790 C CA . TYR A 1 105 ? 3.381 9.629 -0.329 1.00 91.44 105 TYR A CA 1
ATOM 791 C C . TYR A 1 105 ? 4.771 9.527 0.309 1.00 91.44 105 TYR A C 1
ATOM 793 O O . TYR A 1 105 ? 5.488 10.526 0.417 1.00 91.44 105 TYR A O 1
ATOM 801 N N . LYS A 1 106 ? 5.172 8.319 0.714 1.00 90.75 106 LYS A N 1
ATOM 802 C CA . LYS A 1 106 ? 6.559 8.003 1.089 1.00 90.75 106 LYS A CA 1
ATOM 803 C C . LYS A 1 106 ? 6.983 6.676 0.464 1.00 90.75 106 LYS A C 1
ATOM 805 O O . LYS A 1 106 ? 6.259 5.692 0.588 1.00 90.75 106 LYS A O 1
ATOM 810 N N . LEU A 1 107 ? 8.154 6.649 -0.174 1.00 92.12 107 LEU A N 1
ATOM 811 C CA . LEU A 1 107 ? 8.807 5.403 -0.586 1.00 92.12 107 LEU A CA 1
ATOM 812 C C . LEU A 1 107 ? 9.287 4.665 0.669 1.00 92.12 107 LEU A C 1
ATOM 814 O O . LEU A 1 107 ? 9.984 5.244 1.503 1.00 92.12 107 LEU A O 1
ATOM 818 N N . LEU A 1 108 ? 8.899 3.403 0.803 1.00 91.81 108 LEU A N 1
ATOM 819 C CA . LEU A 1 108 ? 9.212 2.556 1.957 1.00 91.81 108 LEU A CA 1
ATOM 820 C C . LEU A 1 108 ? 10.390 1.618 1.703 1.00 91.81 108 LEU A C 1
ATOM 822 O O . LEU A 1 108 ? 10.976 1.093 2.650 1.00 91.81 108 LEU A O 1
ATOM 826 N N . GLY A 1 109 ? 10.693 1.377 0.430 1.00 91.00 109 GLY A N 1
ATOM 827 C CA . GLY A 1 109 ? 11.668 0.402 -0.024 1.00 91.00 109 GLY A CA 1
ATOM 828 C C . GLY A 1 109 ? 11.128 -0.374 -1.216 1.00 91.00 109 GLY A C 1
ATOM 829 O O . GLY A 1 109 ? 10.249 0.104 -1.932 1.00 91.00 109 GLY A O 1
ATOM 830 N N . LYS A 1 110 ? 11.659 -1.578 -1.398 1.00 90.81 110 LYS A N 1
ATOM 831 C CA . LYS A 1 110 ? 11.406 -2.428 -2.554 1.00 90.81 110 LYS A CA 1
ATOM 832 C C . LYS A 1 110 ? 11.106 -3.850 -2.100 1.00 90.81 110 LYS A C 1
ATOM 834 O O . LYS A 1 110 ? 11.699 -4.305 -1.128 1.00 90.81 110 LYS A O 1
ATOM 839 N N . ILE A 1 111 ? 10.209 -4.542 -2.787 1.00 88.00 111 ILE A N 1
ATOM 840 C CA . ILE A 1 111 ? 9.985 -5.982 -2.630 1.00 88.00 111 ILE A CA 1
ATOM 841 C C . ILE A 1 111 ? 10.291 -6.698 -3.940 1.00 88.00 111 ILE A C 1
ATOM 843 O O . ILE A 1 111 ? 10.185 -6.111 -5.016 1.00 88.00 111 ILE A O 1
ATOM 847 N N . GLU A 1 112 ? 10.669 -7.968 -3.854 1.00 82.75 112 GLU A N 1
ATOM 848 C CA . GLU A 1 112 ? 10.915 -8.779 -5.041 1.00 82.75 112 GLU A CA 1
ATOM 849 C C . GLU A 1 112 ? 9.626 -9.456 -5.509 1.00 82.75 112 GLU A C 1
ATOM 851 O O . GLU A 1 112 ? 8.748 -9.827 -4.721 1.00 82.75 112 GLU A O 1
ATOM 856 N N . ASN A 1 113 ? 9.520 -9.656 -6.820 1.00 77.81 113 ASN A N 1
ATOM 857 C CA . ASN A 1 113 ? 8.467 -10.472 -7.397 1.00 77.81 113 ASN A CA 1
ATOM 858 C C . ASN A 1 113 ? 8.758 -11.959 -7.140 1.00 77.81 113 ASN A C 1
ATOM 860 O O . ASN A 1 113 ? 9.336 -12.656 -7.971 1.00 77.81 113 ASN A O 1
ATOM 864 N N . VAL A 1 114 ? 8.347 -12.440 -5.966 1.00 68.25 114 VAL A N 1
ATOM 865 C CA . VAL A 1 114 ? 8.529 -13.836 -5.531 1.00 68.25 114 VAL A CA 1
ATOM 866 C C . VAL A 1 114 ? 7.548 -14.824 -6.176 1.00 68.25 114 VAL A C 1
ATOM 868 O O . VAL A 1 114 ? 7.686 -16.029 -5.978 1.00 68.25 114 VAL A O 1
ATOM 871 N N . TYR A 1 115 ? 6.545 -14.338 -6.914 1.00 65.38 115 TYR A N 1
ATOM 872 C CA . TYR A 1 115 ? 5.506 -15.183 -7.507 1.00 65.38 115 TYR A CA 1
ATOM 873 C C . TYR A 1 115 ? 5.830 -15.529 -8.962 1.00 65.38 115 TYR A C 1
ATOM 875 O O . TYR A 1 115 ? 5.953 -16.704 -9.300 1.00 65.38 115 TYR A O 1
ATOM 883 N N . HIS A 1 116 ? 5.968 -14.510 -9.816 1.00 70.50 116 HIS A N 1
ATOM 884 C CA . HIS A 1 116 ? 6.041 -14.673 -11.268 1.00 70.50 116 HIS A CA 1
ATOM 885 C C . HIS A 1 116 ? 6.909 -13.575 -11.898 1.00 70.50 116 HIS A C 1
ATOM 887 O O . HIS A 1 116 ? 6.398 -12.611 -12.472 1.00 70.50 116 HIS A O 1
ATOM 893 N N . GLN A 1 117 ? 8.233 -13.707 -11.758 1.00 74.38 117 GLN A N 1
ATOM 894 C CA . GLN A 1 117 ? 9.218 -12.736 -12.247 1.00 74.38 117 GLN A CA 1
ATOM 895 C C . GLN A 1 117 ? 8.989 -12.374 -13.724 1.00 74.38 117 GLN A C 1
ATOM 897 O O . GLN A 1 117 ? 8.845 -13.252 -14.574 1.00 74.38 117 GLN A O 1
ATOM 902 N N . GLY A 1 118 ? 8.966 -11.073 -14.031 1.00 78.50 118 GLY A N 1
ATOM 903 C CA . GLY A 1 118 ? 8.734 -10.572 -15.389 1.00 78.50 118 GLY A CA 1
ATOM 904 C C . GLY A 1 118 ? 7.283 -10.677 -15.875 1.00 78.50 118 GLY A C 1
ATOM 905 O O . GLY A 1 118 ? 7.018 -10.375 -17.038 1.00 78.50 118 GLY A O 1
ATOM 906 N N . ASN A 1 119 ? 6.338 -11.076 -15.014 1.00 85.94 119 ASN A N 1
ATOM 907 C CA . ASN A 1 119 ? 4.909 -11.104 -15.322 1.00 85.94 119 ASN A CA 1
ATOM 908 C C . ASN A 1 119 ? 4.108 -10.225 -14.337 1.00 85.94 119 ASN A C 1
ATOM 910 O O . ASN A 1 119 ? 3.590 -10.719 -13.330 1.00 85.94 119 ASN A O 1
ATOM 914 N N . PRO A 1 120 ? 3.970 -8.915 -14.624 1.00 87.75 120 PRO A N 1
ATOM 915 C CA . PRO A 1 120 ? 3.289 -7.970 -13.737 1.00 87.75 120 PRO A CA 1
ATOM 916 C C . PRO A 1 120 ? 1.833 -8.326 -13.432 1.00 87.75 120 PRO A C 1
ATOM 918 O O . PRO A 1 120 ? 1.336 -8.054 -12.339 1.00 87.75 120 PRO A O 1
ATOM 921 N N . LYS A 1 121 ? 1.135 -8.951 -14.390 1.00 88.38 121 LYS A N 1
ATOM 922 C CA . LYS A 1 121 ? -0.264 -9.351 -14.216 1.00 88.38 121 LYS A CA 1
ATOM 923 C C . LYS A 1 121 ? -0.389 -10.458 -13.176 1.00 88.38 121 LYS A C 1
ATOM 925 O O . LYS A 1 121 ? -1.149 -10.317 -12.224 1.00 88.38 121 LYS A O 1
ATOM 930 N N . GLU A 1 122 ? 0.380 -11.531 -13.340 1.00 86.44 122 GLU A N 1
ATOM 931 C CA . GLU A 1 122 ? 0.381 -12.643 -12.385 1.00 86.44 122 GLU A CA 1
ATOM 932 C C . GLU A 1 122 ? 0.861 -12.191 -11.002 1.00 86.44 122 GLU A C 1
ATOM 934 O O . GLU A 1 122 ? 0.321 -12.626 -9.984 1.00 86.44 122 GLU A O 1
ATOM 939 N N . TRP A 1 123 ? 1.816 -11.259 -10.948 1.00 88.06 123 TRP A N 1
ATOM 940 C CA . TRP A 1 123 ? 2.246 -10.669 -9.686 1.00 88.06 123 TRP A CA 1
ATOM 941 C C . TRP A 1 123 ? 1.135 -9.871 -8.998 1.00 88.06 123 TRP A C 1
ATOM 943 O O . TRP A 1 123 ? 0.872 -10.085 -7.813 1.00 88.06 123 TRP A O 1
ATOM 953 N N . SER A 1 124 ? 0.441 -9.002 -9.737 1.00 89.75 124 SER A N 1
ATOM 954 C CA . SER A 1 124 ? -0.722 -8.257 -9.242 1.00 89.75 124 SER A CA 1
ATOM 955 C C . SER A 1 124 ? -1.802 -9.194 -8.690 1.00 89.75 124 SER A C 1
ATOM 957 O O . SER A 1 124 ? -2.303 -8.987 -7.582 1.00 89.75 124 SER A O 1
ATOM 959 N N . ASP A 1 125 ? -2.132 -10.256 -9.428 1.00 88.19 125 ASP A N 1
ATOM 960 C CA . ASP A 1 125 ? -3.130 -11.245 -9.009 1.00 88.19 125 ASP A CA 1
ATOM 961 C C . ASP A 1 125 ? -2.692 -11.997 -7.739 1.00 88.19 125 ASP A C 1
ATOM 963 O O . ASP A 1 125 ? -3.503 -12.224 -6.833 1.00 88.19 125 ASP A O 1
ATOM 967 N N . GLY A 1 126 ? -1.405 -12.341 -7.631 1.00 86.69 126 GLY A N 1
ATOM 968 C CA . GLY A 1 126 ? -0.820 -12.949 -6.436 1.00 86.69 126 GLY A CA 1
ATOM 969 C C . GLY A 1 126 ? -0.866 -12.024 -5.215 1.00 86.69 126 GLY A C 1
ATOM 970 O O . GLY A 1 126 ? -1.283 -12.447 -4.134 1.00 86.69 126 GLY A O 1
ATOM 971 N N . LEU A 1 127 ? -0.511 -10.746 -5.386 1.00 87.62 127 LEU A N 1
ATOM 972 C CA . LEU A 1 127 ? -0.580 -9.731 -4.328 1.00 87.62 127 LEU A CA 1
ATOM 973 C C . LEU A 1 127 ? -2.010 -9.531 -3.826 1.00 87.62 127 LEU A C 1
ATOM 975 O O . LEU A 1 127 ? -2.227 -9.474 -2.615 1.00 87.62 127 LEU A O 1
ATOM 979 N N . LYS A 1 128 ? -2.989 -9.489 -4.737 1.00 88.00 128 LYS A N 1
ATOM 980 C CA . LYS A 1 128 ? -4.407 -9.398 -4.380 1.00 88.00 128 LYS A CA 1
ATOM 981 C C . LYS A 1 128 ? -4.841 -10.557 -3.483 1.00 88.00 128 LYS A C 1
ATOM 983 O O . LYS A 1 128 ? -5.382 -10.334 -2.400 1.00 88.00 128 LYS A O 1
ATOM 988 N N . GLN A 1 129 ? -4.537 -11.787 -3.893 1.00 86.00 129 GLN A N 1
ATOM 989 C CA . GLN A 1 129 ? -4.865 -12.982 -3.111 1.00 86.00 129 GLN A CA 1
ATOM 990 C C . GLN A 1 129 ? -4.145 -13.010 -1.754 1.00 86.00 129 GLN A C 1
ATOM 992 O O . GLN A 1 129 ? -4.711 -13.459 -0.756 1.00 86.00 129 GLN A O 1
ATOM 997 N N . ALA A 1 130 ? -2.894 -12.546 -1.695 1.00 85.25 130 ALA A N 1
ATOM 998 C CA . ALA A 1 130 ? -2.133 -12.474 -0.452 1.00 85.25 130 ALA A CA 1
ATOM 999 C C . ALA A 1 130 ? -2.728 -11.445 0.524 1.00 85.25 130 ALA A C 1
ATOM 1001 O O . ALA A 1 130 ? -2.935 -11.763 1.695 1.00 85.25 130 ALA A O 1
ATOM 1002 N N . ALA A 1 131 ? -3.071 -10.248 0.040 1.00 85.62 131 ALA A N 1
ATOM 1003 C CA . ALA A 1 131 ? -3.675 -9.189 0.846 1.00 85.62 131 ALA A CA 1
ATOM 1004 C C . ALA A 1 131 ? -5.001 -9.627 1.488 1.00 85.62 131 ALA A C 1
ATOM 1006 O O . ALA A 1 131 ? -5.222 -9.391 2.678 1.00 85.62 131 ALA A O 1
ATOM 1007 N N . GLU A 1 132 ? -5.852 -10.329 0.732 1.00 86.31 132 GLU A N 1
ATOM 1008 C CA . GLU A 1 132 ? -7.101 -10.907 1.241 1.00 86.31 132 GLU A CA 1
ATOM 1009 C C . GLU A 1 132 ? -6.858 -11.901 2.388 1.00 86.31 132 GLU A C 1
ATOM 1011 O O . GLU A 1 132 ? -7.560 -11.872 3.401 1.00 86.31 132 GLU A O 1
ATOM 1016 N N . LYS A 1 133 ? -5.819 -12.741 2.284 1.00 85.44 133 LYS A N 1
ATOM 1017 C CA . LYS A 1 133 ? -5.443 -13.684 3.351 1.00 85.44 133 LYS A CA 1
ATOM 1018 C C . LYS A 1 133 ? -4.896 -12.969 4.587 1.00 85.44 133 LYS A C 1
ATOM 1020 O O . LYS A 1 133 ? -5.282 -13.312 5.704 1.00 85.44 133 LYS A O 1
ATOM 1025 N N . PHE A 1 134 ? -4.036 -11.968 4.402 1.00 83.38 134 PHE A N 1
ATOM 1026 C CA . PHE A 1 134 ? -3.443 -11.195 5.498 1.00 83.38 134 PHE A CA 1
ATOM 1027 C C . PHE A 1 134 ? -4.484 -10.382 6.276 1.00 83.38 134 PHE A C 1
ATOM 1029 O O . PHE A 1 134 ? -4.362 -10.206 7.488 1.00 83.38 134 PHE A O 1
ATOM 1036 N N . PHE A 1 135 ? -5.553 -9.935 5.616 1.00 84.31 135 PHE A N 1
ATOM 1037 C CA . PHE A 1 135 ? -6.630 -9.208 6.280 1.00 84.31 135 PHE A CA 1
ATOM 1038 C C . PHE A 1 135 ? -7.382 -10.045 7.325 1.00 84.31 135 PHE A C 1
ATOM 1040 O O . PHE A 1 135 ? -7.792 -9.512 8.358 1.00 84.31 135 PHE A O 1
ATOM 1047 N N . ASN A 1 136 ? -7.534 -11.354 7.105 1.00 80.88 136 ASN A N 1
ATOM 1048 C CA . ASN A 1 136 ? -8.169 -12.236 8.088 1.00 80.88 136 ASN A CA 1
ATOM 1049 C C . ASN A 1 136 ? -7.352 -12.327 9.385 1.00 80.88 136 ASN A C 1
ATOM 1051 O O . ASN A 1 136 ? -7.925 -12.289 10.475 1.00 80.88 136 ASN A O 1
ATOM 1055 N N . GLU A 1 137 ? -6.021 -12.386 9.276 1.00 74.75 137 GLU A N 1
ATOM 1056 C CA . GLU A 1 137 ? -5.124 -12.357 10.437 1.00 74.75 137 GLU A CA 1
ATOM 1057 C C . GLU A 1 137 ? -5.273 -11.026 11.192 1.00 74.75 137 GLU A C 1
ATOM 1059 O O . GLU A 1 137 ? -5.470 -11.034 12.407 1.00 74.75 137 GLU A O 1
ATOM 1064 N N . PHE A 1 138 ? -5.322 -9.898 10.472 1.00 76.88 138 PHE A N 1
ATOM 1065 C CA . PHE A 1 138 ? -5.570 -8.582 11.067 1.00 76.88 138 PHE A CA 1
ATOM 1066 C C . PHE A 1 138 ? -6.916 -8.518 11.811 1.00 76.88 138 PHE A C 1
ATOM 1068 O O . PHE A 1 138 ? -6.959 -8.123 12.974 1.00 76.88 138 PHE A O 1
ATOM 1075 N N . LYS A 1 139 ? -8.018 -8.973 11.195 1.00 72.75 139 LYS A N 1
ATOM 1076 C CA . LYS A 1 139 ? -9.345 -9.025 11.841 1.00 72.75 139 LYS A CA 1
ATOM 1077 C C . LYS A 1 139 ? -9.342 -9.848 13.131 1.00 72.75 139 LYS A C 1
ATOM 1079 O O . LYS A 1 139 ? -9.981 -9.443 14.096 1.00 72.75 139 LYS A O 1
ATOM 1084 N N . SER A 1 140 ? -8.627 -10.973 13.160 1.00 67.94 140 SER A N 1
ATOM 1085 C CA . SER A 1 140 ? -8.574 -11.861 14.331 1.00 67.94 140 SER A CA 1
ATOM 1086 C C . SER A 1 140 ? -7.848 -11.263 15.543 1.00 67.94 140 SER A C 1
ATOM 1088 O O . SER A 1 140 ? -8.094 -11.681 16.672 1.00 67.94 140 SER A O 1
ATOM 1090 N N . GLN A 1 141 ? -6.974 -10.278 15.322 1.00 63.84 141 GLN A N 1
ATOM 1091 C CA . GLN A 1 141 ? -6.142 -9.660 16.359 1.00 63.84 141 GLN A CA 1
ATOM 1092 C C . GLN A 1 141 ? -6.747 -8.366 16.933 1.00 63.84 141 GLN A C 1
ATOM 1094 O O . GLN A 1 141 ? -6.192 -7.794 17.873 1.00 63.84 141 GLN A O 1
ATOM 1099 N N . ASN A 1 142 ? -7.891 -7.906 16.412 1.00 62.22 142 ASN A N 1
ATOM 1100 C CA . ASN A 1 142 ? -8.483 -6.618 16.773 1.00 62.22 142 ASN A CA 1
ATOM 1101 C C . ASN A 1 142 ? -9.690 -6.769 17.715 1.00 62.22 142 ASN A C 1
ATOM 1103 O O . ASN A 1 142 ? -10.602 -7.553 17.466 1.00 62.22 142 ASN A O 1
ATOM 1107 N N . GLY A 1 143 ? -9.707 -5.990 18.803 1.00 54.03 143 GLY A N 1
ATOM 1108 C CA . GLY A 1 143 ? -10.827 -5.930 19.753 1.00 54.03 143 GLY A CA 1
ATOM 1109 C C . GLY A 1 143 ? -12.015 -5.079 19.268 1.00 54.03 143 GLY A C 1
ATOM 1110 O O . GLY A 1 143 ? -11.968 -4.447 18.218 1.00 54.03 143 GLY A O 1
ATOM 1111 N N . ASN A 1 144 ? -13.072 -4.985 20.079 1.00 49.72 144 ASN A N 1
ATOM 1112 C CA . ASN A 1 144 ? -14.370 -4.379 19.715 1.00 49.72 144 ASN A CA 1
ATOM 1113 C C . ASN A 1 144 ? -14.409 -2.830 19.611 1.00 49.72 144 ASN A C 1
ATOM 1115 O O . ASN A 1 144 ? -15.492 -2.253 19.625 1.00 49.72 144 ASN A O 1
ATOM 1119 N N . GLN A 1 145 ? -13.272 -2.128 19.558 1.00 52.03 145 GLN A N 1
ATOM 1120 C CA . GLN A 1 145 ? -13.199 -0.666 19.777 1.00 52.03 145 GLN A CA 1
ATOM 1121 C C . GLN A 1 145 ? -12.625 0.168 18.611 1.00 52.03 145 GLN A C 1
ATOM 1123 O O . GLN A 1 145 ? -12.291 1.335 18.801 1.00 52.03 145 GLN A O 1
ATOM 1128 N N . TRP A 1 146 ? -12.492 -0.388 17.405 1.00 61.88 146 TRP A N 1
ATOM 1129 C CA . TRP A 1 146 ? -11.732 0.244 16.313 1.00 61.88 146 TRP A CA 1
ATOM 1130 C C . TRP A 1 146 ? -12.647 0.817 15.219 1.00 61.88 146 TRP A C 1
ATOM 1132 O O . TRP A 1 146 ? -13.476 0.096 14.665 1.00 61.88 146 TRP A O 1
ATOM 1142 N N . ASN A 1 147 ? -12.483 2.101 14.874 1.00 68.38 147 ASN A N 1
ATOM 1143 C CA . ASN A 1 147 ? -13.123 2.706 13.695 1.00 68.38 147 ASN A CA 1
ATOM 1144 C C . ASN A 1 147 ? -12.327 2.398 12.404 1.00 68.38 147 ASN A C 1
ATOM 1146 O O . ASN A 1 147 ? -11.225 1.845 12.453 1.00 68.38 147 ASN A O 1
ATOM 1150 N N . HIS A 1 148 ? -12.887 2.711 11.231 1.00 71.50 148 HIS A N 1
ATOM 1151 C CA . HIS A 1 148 ? -12.260 2.355 9.952 1.00 71.50 148 HIS A CA 1
ATOM 1152 C C . HIS A 1 148 ? -10.914 3.062 9.717 1.00 71.50 148 HIS A C 1
ATOM 1154 O O . HIS A 1 148 ? -10.005 2.429 9.185 1.00 71.50 148 HIS A O 1
ATOM 1160 N N . GLN A 1 149 ? -10.757 4.313 10.162 1.00 76.50 149 GLN A N 1
ATOM 1161 C CA . GLN A 1 149 ? -9.499 5.061 10.045 1.00 76.50 149 GLN A CA 1
ATOM 1162 C C . GLN A 1 149 ? -8.390 4.387 10.858 1.00 76.50 149 GLN A C 1
ATOM 1164 O O . GLN A 1 149 ? -7.301 4.095 10.366 1.00 76.5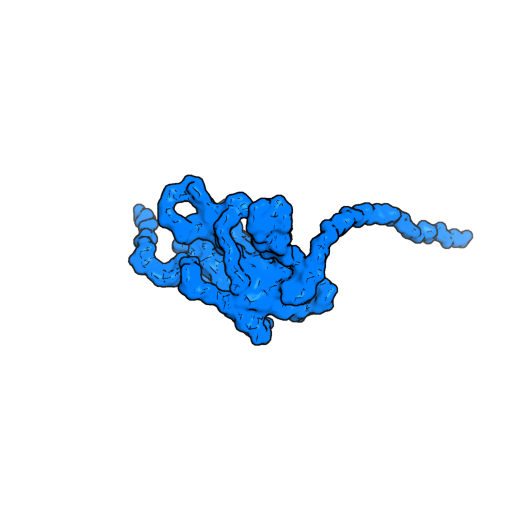0 149 GLN A O 1
ATOM 1169 N N . CYS A 1 150 ? -8.722 4.023 12.094 1.00 76.75 150 CYS A N 1
ATOM 1170 C CA . CYS A 1 150 ? -7.842 3.314 13.008 1.00 76.75 150 CYS A CA 1
ATOM 1171 C C . CYS A 1 150 ? -7.393 1.963 12.425 1.00 76.75 150 CYS A C 1
ATOM 1173 O O . CYS A 1 150 ? -6.211 1.610 12.459 1.00 76.75 150 CYS A O 1
ATOM 1175 N N . ASN A 1 151 ? -8.333 1.240 11.807 1.00 79.56 151 ASN A N 1
ATOM 1176 C CA . ASN A 1 151 ? -8.044 -0.002 11.097 1.00 79.56 151 ASN A CA 1
ATOM 1177 C C . ASN A 1 151 ? -7.132 0.224 9.886 1.00 79.56 151 ASN A C 1
ATOM 1179 O O . ASN A 1 151 ? -6.197 -0.547 9.701 1.00 79.56 151 ASN A O 1
ATOM 1183 N N . SER A 1 152 ? -7.362 1.265 9.080 1.00 86.00 152 SER A N 1
ATOM 1184 C CA . SER A 1 152 ? -6.529 1.584 7.910 1.00 86.00 152 SER A CA 1
ATOM 1185 C C . SER A 1 152 ? -5.071 1.852 8.306 1.00 86.00 152 SER A C 1
ATOM 1187 O O . SER A 1 152 ? -4.158 1.291 7.689 1.00 86.00 152 SER A O 1
ATOM 1189 N N . HIS A 1 153 ? -4.843 2.622 9.377 1.00 87.31 153 HIS A N 1
ATOM 1190 C CA . HIS A 1 153 ? -3.500 2.920 9.883 1.00 87.31 153 HIS A CA 1
ATOM 1191 C C . HIS A 1 153 ? -2.752 1.654 10.306 1.00 87.31 153 HIS A C 1
ATOM 1193 O O . HIS A 1 153 ? -1.652 1.375 9.821 1.00 87.31 153 HIS A O 1
ATOM 1199 N N . LYS A 1 154 ? -3.370 0.853 11.180 1.00 85.12 154 LYS A N 1
ATOM 1200 C CA . LYS A 1 154 ? -2.749 -0.371 11.689 1.00 85.12 154 LYS A CA 1
ATOM 1201 C C . LYS A 1 154 ? -2.583 -1.446 10.628 1.00 85.12 154 LYS A C 1
ATOM 1203 O O . LYS A 1 154 ? -1.553 -2.111 10.608 1.00 85.12 154 LYS A O 1
ATOM 1208 N N . PHE A 1 155 ? -3.563 -1.604 9.742 1.00 87.69 155 PHE A N 1
ATOM 1209 C CA . PHE A 1 155 ? -3.478 -2.564 8.650 1.00 87.69 155 PHE A CA 1
ATOM 1210 C C . PHE A 1 155 ? -2.327 -2.226 7.704 1.00 87.69 155 PHE A C 1
ATOM 1212 O O . PHE A 1 155 ? -1.565 -3.116 7.346 1.00 87.69 155 PHE A O 1
ATOM 1219 N N . SER A 1 156 ? -2.149 -0.948 7.355 1.00 90.12 156 SER A N 1
ATOM 1220 C CA . SER A 1 156 ? -1.039 -0.510 6.499 1.00 90.12 156 SER A CA 1
ATOM 1221 C C . SER A 1 156 ? 0.314 -0.806 7.147 1.00 90.12 156 SER A C 1
ATOM 1223 O O . SER A 1 156 ? 1.192 -1.370 6.498 1.00 90.12 156 SER A O 1
ATOM 1225 N N . LYS A 1 157 ? 0.466 -0.511 8.447 1.00 88.44 157 LYS A N 1
ATOM 1226 C CA . LYS A 1 157 ? 1.676 -0.861 9.206 1.00 88.44 157 LYS A CA 1
ATOM 1227 C C . LYS A 1 157 ? 1.935 -2.370 9.204 1.00 88.44 157 LYS A C 1
ATOM 1229 O O . LYS A 1 157 ? 3.021 -2.809 8.838 1.00 88.44 157 LYS A O 1
ATOM 1234 N N . TYR A 1 158 ? 0.921 -3.153 9.557 1.00 87.31 158 TYR A N 1
ATOM 1235 C CA . TYR A 1 158 ? 0.990 -4.610 9.592 1.00 87.31 158 TYR A CA 1
ATOM 1236 C C . TYR A 1 158 ? 1.355 -5.207 8.224 1.00 87.31 158 TYR A C 1
ATOM 1238 O O . TYR A 1 158 ? 2.196 -6.101 8.137 1.00 87.31 158 TYR A O 1
ATOM 1246 N N . LEU A 1 159 ? 0.764 -4.692 7.142 1.00 88.50 159 LEU A N 1
ATOM 1247 C CA . LEU A 1 159 ? 1.058 -5.134 5.783 1.00 88.50 159 LEU A CA 1
ATOM 1248 C C . LEU A 1 159 ? 2.519 -4.855 5.414 1.00 88.50 159 LEU A C 1
ATOM 1250 O O . LEU A 1 159 ? 3.180 -5.734 4.867 1.00 88.50 159 LEU A O 1
ATOM 1254 N N . ILE A 1 160 ? 3.046 -3.678 5.764 1.00 87.81 160 ILE A N 1
ATOM 1255 C CA . ILE A 1 160 ? 4.459 -3.328 5.553 1.00 87.81 160 ILE A CA 1
ATOM 1256 C C . ILE A 1 160 ? 5.377 -4.286 6.319 1.00 87.81 160 ILE A C 1
ATOM 1258 O O . ILE A 1 160 ? 6.338 -4.793 5.748 1.00 87.81 160 ILE A O 1
ATOM 1262 N N . GLU A 1 161 ? 5.077 -4.578 7.585 1.00 84.44 161 GLU A N 1
ATOM 1263 C CA . GLU A 1 161 ? 5.861 -5.518 8.395 1.00 84.44 161 GLU A CA 1
ATOM 1264 C C . GLU A 1 161 ? 5.829 -6.937 7.812 1.00 84.44 161 GLU A C 1
ATOM 1266 O O . GLU A 1 161 ? 6.868 -7.591 7.702 1.00 84.44 161 GLU A O 1
ATOM 1271 N N . LYS A 1 162 ? 4.656 -7.412 7.373 1.00 84.00 162 LYS A N 1
ATOM 1272 C CA . LYS A 1 162 ? 4.523 -8.712 6.701 1.00 84.00 162 LYS A CA 1
ATOM 1273 C C . LYS A 1 162 ? 5.302 -8.763 5.397 1.00 84.00 162 LYS A C 1
ATOM 1275 O O . LYS A 1 162 ? 5.997 -9.749 5.166 1.00 84.00 162 LYS A O 1
ATOM 1280 N N . LEU A 1 163 ? 5.214 -7.732 4.562 1.00 84.88 163 LEU A N 1
ATOM 1281 C CA . LEU A 1 163 ? 5.976 -7.657 3.319 1.00 84.88 163 LEU A CA 1
ATOM 1282 C C . LEU A 1 163 ? 7.484 -7.631 3.606 1.00 84.88 163 LEU A C 1
ATOM 1284 O O . LEU A 1 163 ? 8.216 -8.409 3.005 1.00 84.88 163 LEU A O 1
ATOM 1288 N N . SER A 1 164 ? 7.936 -6.839 4.580 1.00 80.44 164 SER A N 1
ATOM 1289 C CA . SER A 1 164 ? 9.344 -6.762 4.999 1.00 80.44 164 SER A CA 1
ATOM 1290 C C . SER A 1 164 ? 9.896 -8.122 5.449 1.00 80.44 164 SER A C 1
ATOM 1292 O O . SER A 1 164 ? 10.955 -8.543 5.001 1.00 80.44 164 SER A O 1
ATOM 1294 N N . ASN A 1 165 ? 9.144 -8.871 6.265 1.00 73.56 165 ASN A N 1
ATOM 1295 C CA . ASN A 1 165 ? 9.568 -10.185 6.768 1.00 73.56 165 ASN A CA 1
ATOM 1296 C C . ASN A 1 165 ? 9.680 -11.272 5.685 1.00 73.56 165 ASN A C 1
ATOM 1298 O O . ASN A 1 165 ? 10.336 -12.286 5.909 1.00 73.56 165 ASN A O 1
ATOM 1302 N N . ASN A 1 166 ? 9.018 -11.089 4.541 1.00 68.88 166 ASN A N 1
ATOM 1303 C CA . ASN A 1 166 ? 9.015 -12.050 3.436 1.00 68.88 166 ASN A CA 1
ATOM 1304 C C . ASN A 1 166 ? 9.936 -11.632 2.278 1.00 68.88 166 ASN A C 1
ATOM 1306 O O . ASN A 1 166 ? 9.887 -12.257 1.223 1.00 68.88 166 ASN A O 1
ATOM 1310 N N . ASN A 1 167 ? 10.753 -10.586 2.449 1.00 69.00 167 ASN A N 1
ATOM 1311 C CA . ASN A 1 167 ? 11.617 -10.061 1.396 1.00 69.00 167 ASN A CA 1
ATOM 1312 C C . ASN A 1 167 ? 13.060 -9.854 1.886 1.00 69.00 167 ASN A C 1
ATOM 1314 O O . ASN A 1 167 ? 13.282 -9.559 3.061 1.00 69.00 167 ASN A O 1
ATOM 1318 N N . PRO A 1 168 ? 14.062 -9.975 0.993 1.00 61.38 168 PRO A N 1
ATOM 1319 C CA . PRO A 1 168 ? 15.461 -9.709 1.341 1.00 61.38 168 PRO A CA 1
ATOM 1320 C C . PRO A 1 168 ? 15.716 -8.224 1.641 1.00 61.38 168 PRO A C 1
ATOM 1322 O O . PRO A 1 168 ? 16.656 -7.875 2.357 1.00 61.38 168 PRO A O 1
ATOM 1325 N N . HIS A 1 169 ? 14.871 -7.343 1.109 1.00 70.38 169 HIS A N 1
ATOM 1326 C CA . HIS A 1 169 ? 14.904 -5.910 1.349 1.00 70.38 169 HIS A CA 1
ATOM 1327 C C . HIS A 1 169 ? 13.975 -5.540 2.507 1.00 70.38 169 HIS A C 1
ATOM 1329 O O . HIS A 1 169 ? 12.786 -5.859 2.498 1.00 70.38 169 HIS A O 1
ATOM 1335 N N . GLN A 1 170 ? 14.513 -4.831 3.500 1.00 74.25 170 GLN A N 1
ATOM 1336 C CA . GLN A 1 170 ? 13.711 -4.337 4.614 1.00 74.25 170 GLN A CA 1
ATOM 1337 C C . GLN A 1 170 ? 12.885 -3.130 4.169 1.00 74.25 170 GLN A C 1
ATOM 1339 O O . GLN A 1 170 ? 13.443 -2.102 3.781 1.00 74.25 170 GLN A O 1
ATOM 1344 N N . LEU A 1 171 ? 11.562 -3.234 4.284 1.00 83.44 171 LEU A N 1
ATOM 1345 C CA . LEU A 1 171 ? 10.687 -2.069 4.209 1.00 83.44 171 LEU A CA 1
ATOM 1346 C C . LEU A 1 171 ? 10.759 -1.300 5.526 1.00 83.44 171 LEU A C 1
ATOM 1348 O O . LEU A 1 171 ? 10.690 -1.895 6.606 1.00 83.44 171 LEU A O 1
ATOM 1352 N N . GLN A 1 172 ? 10.874 0.023 5.441 1.00 81.12 172 GLN A N 1
ATOM 1353 C CA . GLN A 1 172 ? 10.961 0.883 6.616 1.00 81.12 172 GLN A CA 1
ATOM 1354 C C . GLN A 1 172 ? 9.668 1.665 6.802 1.00 81.12 172 GLN A C 1
ATOM 1356 O O . GLN A 1 172 ? 9.354 2.568 6.026 1.00 81.12 172 GLN A O 1
ATOM 1361 N N . PHE A 1 173 ? 8.930 1.354 7.871 1.00 79.56 173 PHE A N 1
ATOM 1362 C CA . PHE A 1 173 ? 7.803 2.192 8.259 1.00 79.56 173 PHE A CA 1
ATOM 1363 C C . PHE A 1 173 ? 8.322 3.559 8.752 1.00 79.56 173 PHE A C 1
ATOM 1365 O O . PHE A 1 173 ? 9.183 3.596 9.640 1.00 79.56 173 PHE A O 1
ATOM 1372 N N . PRO A 1 174 ? 7.826 4.694 8.229 1.00 79.44 174 PRO A N 1
ATOM 1373 C CA . PRO A 1 174 ? 8.331 6.004 8.620 1.00 79.44 174 PRO A CA 1
ATOM 1374 C C . PRO A 1 174 ? 7.963 6.330 10.074 1.00 79.44 174 PRO A C 1
ATOM 1376 O O . PRO A 1 174 ? 6.788 6.388 10.423 1.00 79.44 174 PRO A O 1
ATOM 1379 N N . LYS A 1 175 ? 8.964 6.613 10.919 1.00 75.56 175 LYS A N 1
ATOM 1380 C CA . LYS A 1 175 ? 8.777 6.898 12.361 1.00 75.56 175 LYS A CA 1
ATOM 1381 C C . LYS A 1 175 ? 7.904 8.123 12.664 1.00 75.56 175 LYS A C 1
ATOM 1383 O O . LYS A 1 175 ? 7.412 8.268 13.773 1.00 75.56 175 LYS A O 1
ATOM 1388 N N . GLU A 1 176 ? 7.762 9.016 11.694 1.00 77.00 176 GLU A N 1
ATOM 1389 C CA . GLU A 1 176 ? 7.044 10.289 11.825 1.00 77.00 176 GLU A CA 1
ATOM 1390 C C . GLU A 1 176 ? 5.558 10.188 11.455 1.00 77.00 176 GLU A C 1
ATOM 1392 O O . GLU A 1 176 ? 4.833 11.177 11.556 1.00 77.00 176 GLU A O 1
ATOM 1397 N N . ILE A 1 177 ? 5.105 9.027 10.973 1.00 78.44 177 ILE A N 1
ATOM 1398 C CA . ILE A 1 177 ? 3.716 8.832 10.562 1.00 78.44 177 ILE A CA 1
ATOM 1399 C C . ILE A 1 177 ? 2.884 8.398 11.761 1.00 78.44 177 ILE A C 1
ATOM 1401 O O . ILE A 1 177 ? 3.278 7.531 12.539 1.00 78.44 177 ILE A O 1
ATOM 1405 N N . TYR A 1 178 ? 1.729 9.040 11.906 1.00 80.69 178 TYR A N 1
ATOM 1406 C CA . TYR A 1 178 ? 0.791 8.760 12.978 1.00 80.69 178 TYR A CA 1
ATOM 1407 C C . TYR A 1 178 ? 0.178 7.370 12.804 1.00 80.69 178 TYR A C 1
ATOM 1409 O O . TYR A 1 178 ? -0.231 7.001 11.715 1.00 80.69 178 TYR A O 1
ATOM 1417 N N . ILE A 1 179 ? 0.079 6.592 13.877 1.00 78.38 179 ILE A N 1
ATOM 1418 C CA . ILE A 1 179 ? -0.622 5.308 13.858 1.00 78.38 179 ILE A CA 1
ATOM 1419 C C . ILE A 1 179 ? -1.575 5.316 15.035 1.00 78.38 179 ILE A C 1
ATOM 1421 O O . ILE A 1 179 ? -1.158 5.358 16.191 1.00 78.38 179 ILE A O 1
ATOM 1425 N N . ALA A 1 180 ? -2.866 5.276 14.729 1.00 76.31 180 ALA A N 1
ATOM 1426 C CA . ALA A 1 180 ? -3.884 5.349 15.759 1.00 76.31 180 ALA A CA 1
ATOM 1427 C C . ALA A 1 180 ? -3.759 4.171 16.744 1.00 76.31 180 ALA A C 1
ATOM 1429 O O . ALA A 1 180 ? -3.615 3.004 16.357 1.00 76.31 180 ALA A O 1
ATOM 1430 N N . GLY A 1 181 ? -3.773 4.496 18.034 1.00 68.38 181 GLY A N 1
ATOM 1431 C CA . GLY A 1 181 ? -3.586 3.576 19.151 1.00 68.38 181 GLY A CA 1
ATOM 1432 C C . GLY A 1 181 ? -2.145 3.134 19.432 1.00 68.38 181 GLY A C 1
ATOM 1433 O O . GLY A 1 181 ? -1.930 2.416 20.407 1.00 68.38 181 GLY A O 1
ATOM 1434 N N . GLU A 1 182 ? -1.152 3.550 18.642 1.00 63.34 182 GLU A N 1
ATOM 1435 C CA . GLU A 1 182 ? 0.265 3.419 18.998 1.00 63.34 182 GLU A CA 1
ATOM 1436 C C . GLU A 1 182 ? 0.773 4.782 19.487 1.00 63.34 182 GLU A C 1
ATOM 1438 O O . GLU A 1 182 ? 1.129 5.649 18.694 1.00 63.34 182 GLU A O 1
ATOM 1443 N N . ASN A 1 183 ? 0.799 4.950 20.817 1.00 49.66 183 ASN A N 1
ATOM 1444 C CA . ASN A 1 1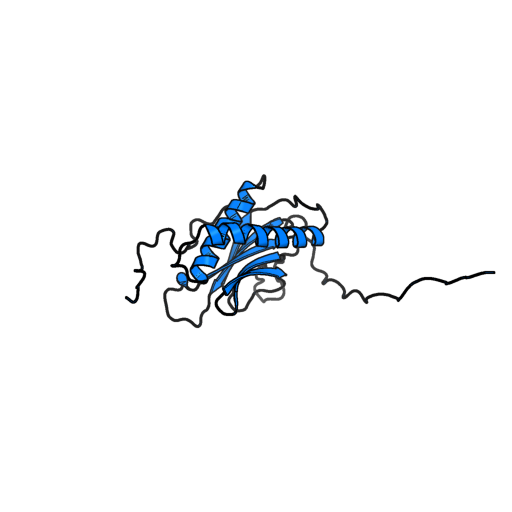83 ? 1.069 6.186 21.581 1.00 49.66 183 ASN A CA 1
ATOM 1445 C C . ASN A 1 183 ? -0.147 7.066 21.944 1.00 49.66 183 ASN A C 1
ATOM 1447 O O . ASN A 1 183 ? 0.045 8.101 22.585 1.00 49.66 183 ASN A O 1
ATOM 1451 N N . ASP A 1 184 ? -1.385 6.642 21.668 1.00 46.19 184 ASP A N 1
ATOM 1452 C CA . ASP A 1 184 ? -2.583 7.356 22.140 1.00 46.19 184 ASP A CA 1
ATOM 1453 C C . ASP A 1 184 ? -2.796 7.156 23.654 1.00 46.19 184 ASP A C 1
ATOM 1455 O O . ASP A 1 184 ? -3.506 6.262 24.114 1.00 46.19 184 ASP A O 1
ATOM 1459 N N . LYS A 1 185 ? -2.179 8.041 24.446 1.00 40.38 185 LYS A N 1
ATOM 1460 C CA . LYS A 1 185 ? -2.700 8.460 25.761 1.00 40.38 185 LYS A CA 1
ATOM 1461 C C . LYS A 1 185 ? -3.821 9.501 25.636 1.00 40.38 185 LYS A C 1
ATOM 1463 O O . LYS A 1 185 ? -4.397 9.889 26.647 1.00 40.38 185 LYS A O 1
ATOM 1468 N N . GLU A 1 186 ? -4.159 9.931 24.427 1.00 39.25 186 GLU A N 1
ATOM 1469 C CA . GLU A 1 186 ? -5.185 10.937 24.164 1.00 39.25 186 GLU A CA 1
ATOM 1470 C C . GLU A 1 186 ? -6.212 10.360 23.188 1.00 39.25 186 GLU A C 1
ATOM 1472 O O . GLU A 1 186 ? -6.075 10.469 21.982 1.00 39.25 186 GLU A O 1
ATOM 1477 N N . PHE A 1 187 ? -7.182 9.609 23.705 1.00 32.88 187 PHE A N 1
ATOM 1478 C CA . PHE A 1 187 ? -8.591 10.012 23.757 1.00 32.88 187 PHE A CA 1
ATOM 1479 C C . PHE A 1 187 ? -9.411 8.867 24.385 1.00 32.88 187 PHE A C 1
ATOM 1481 O O . PHE A 1 187 ? -9.235 7.699 24.029 1.00 32.88 187 PHE A O 1
ATOM 1488 N N . PRO A 1 188 ? -10.292 9.170 25.355 1.00 35.50 188 PRO A N 1
ATOM 1489 C CA . PRO A 1 188 ? -11.102 8.173 26.033 1.00 35.50 188 PRO A CA 1
ATOM 1490 C C . PRO A 1 188 ? -12.087 7.541 25.053 1.00 35.50 188 PRO A C 1
ATOM 1492 O O . PRO A 1 188 ? -12.842 8.220 24.356 1.00 35.50 188 PRO A O 1
ATOM 1495 N N . ILE A 1 189 ? -12.111 6.215 25.055 1.00 34.16 189 ILE A N 1
ATOM 1496 C CA . ILE A 1 189 ? -13.175 5.439 24.436 1.00 34.16 189 ILE A CA 1
ATOM 1497 C C . ILE A 1 189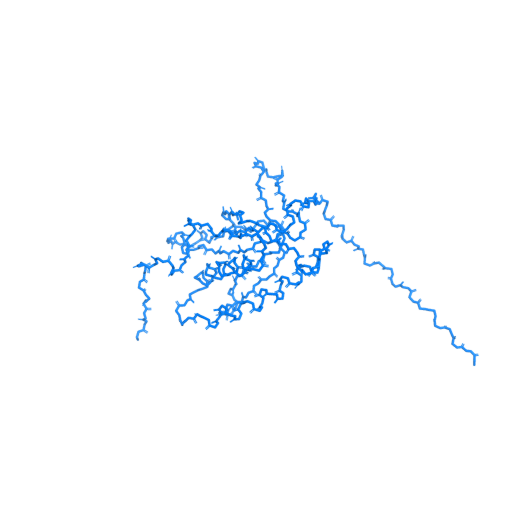 ? -14.420 5.684 25.286 1.00 34.16 189 ILE A C 1
ATOM 1499 O O . ILE A 1 189 ? -14.589 5.089 26.350 1.00 34.16 189 ILE A O 1
ATOM 1503 N N . TYR A 1 190 ? -15.265 6.622 24.864 1.00 33.66 190 TYR A N 1
ATOM 1504 C CA . TYR A 1 190 ? -16.567 6.810 25.485 1.00 33.66 190 TYR A CA 1
ATOM 1505 C C . TYR A 1 190 ? -17.427 5.583 25.188 1.00 33.66 190 TYR A C 1
ATOM 1507 O O . TYR A 1 190 ? -17.903 5.389 24.070 1.00 33.66 190 TYR A O 1
ATOM 1515 N N . PHE A 1 191 ? -17.641 4.760 26.208 1.00 29.89 191 PHE A N 1
ATOM 1516 C CA . PHE A 1 191 ? -18.726 3.794 26.216 1.00 29.89 191 PHE A CA 1
ATOM 1517 C C . PHE A 1 191 ? -20.019 4.528 26.579 1.00 29.89 191 PHE A C 1
ATOM 1519 O O . PHE A 1 191 ? -20.089 5.184 27.620 1.00 29.89 191 PHE A O 1
ATOM 1526 N N . LYS A 1 192 ? -21.059 4.401 25.750 1.00 29.88 192 LYS A N 1
ATOM 1527 C CA . LYS A 1 192 ? -22.426 4.543 26.258 1.00 29.88 192 LYS A CA 1
ATOM 1528 C C . LYS A 1 192 ? -22.729 3.283 27.073 1.00 29.88 192 LYS A C 1
ATOM 1530 O O . LYS A 1 192 ? -22.705 2.193 26.504 1.00 29.88 192 LYS A O 1
ATOM 1535 N N . ILE A 1 193 ? -22.939 3.455 28.379 1.00 35.69 193 ILE A N 1
ATOM 1536 C CA . ILE A 1 193 ? -23.662 2.494 29.228 1.00 35.69 193 ILE A CA 1
ATOM 1537 C C . ILE A 1 193 ? -25.152 2.669 28.940 1.00 35.69 193 ILE A C 1
ATOM 1539 O O . ILE A 1 193 ? -25.573 3.845 28.824 1.00 35.69 193 ILE A O 1
#

Foldseek 3Di:
DDDDDDDDDDDDDPPPPDPPQPFDPVQQFWKKKWWFFDPVDPDDRQLRIFIKIFTRNGSRFDQQPPPPVGDTFRWHWIWFWDADPNDIDIDIDTRPDDDPRTDDMDTQKGFDQPQDPPDSVRSSVVVVVVSRVVVVVLVVPDDPQDDRRLSRLVSRVSVLVVRQVVGPMHGHDDPPRDHPPPPPPDDDRDDDD

Mean predicted aligned error: 11.67 Å

Secondary structure (DSSP, 8-state):
----------------PPP-----TTTTTEEEEEEEE-TTS-S-TTTTEEEEEEE-SSS--EE-TTSTT--EE--EEEEEEEEETTEEEEEEEEE-S--TTEEEEEEEEE----SSTT-HHHHHHHHHHHHHHHHHHHHHT--TT--HHHHHHHHHHHHHHHHHHTSSSPP---TTS--TTSS--S-------

Nearest PDB structures (foldseek):
  6xyj-assembly1_BBB  TM=3.781E-01  e=5.437E+00  Pseudomonas paraeruginosa PA7
  8aj8-assembly4_H  TM=2.738E-01  e=3.339E+00  Mus musculus

Radius of gyration: 20.62 Å; Cα contacts (8 Å, |Δi|>4): 288; chains: 1; bounding box: 39×63×73 Å

pLDDT: mean 72.93, std 19.58, range [29.88, 96.12]

Sequence (193 aa):
MGCSISSVSPAFFETTECPSAVINNEKEGDVYLMVYADTNLPGDTKLQQNYSIVIDVAGESINDHDTSGGAFIPKGVEIYLSLSDGVVNVQTQRNDHLKPMFQSYKLLGKIENVYHQGNPKEWSDGLKQAAEKFFNEFKSQNGNQWNHQCNSHKFSKYLIEKLSNNNPHQLQFPKEIYIAGENDKEFPIYFKI

Solvent-accessible surface area (backbone atoms only — not comparable to full-atom values): 11719 Å² total; per-residue (Å²): 140,80,90,81,82,88,76,87,77,87,80,68,82,79,72,75,76,72,76,90,63,72,66,35,72,88,42,41,26,32,30,31,42,37,38,28,38,60,85,86,61,92,71,69,69,75,75,43,33,40,34,30,38,33,35,10,52,59,5,54,50,39,67,38,77,86,44,102,77,43,53,73,43,82,21,31,43,31,41,34,62,44,77,55,96,90,40,82,41,84,44,71,46,79,32,88,67,86,57,94,44,58,73,51,72,42,82,30,43,46,47,75,68,84,81,37,74,97,35,44,66,60,34,51,55,50,51,46,58,48,52,60,56,53,47,54,57,53,58,74,74,56,72,101,81,72,54,72,41,41,46,14,32,47,49,44,53,51,49,46,51,54,51,21,76,75,34,97,40,70,46,53,83,64,89,87,60,84,40,65,79,66,83,58,88,76,74,83,83,81,73,87,128